Protein AF-A0A2N5LEY7-F1 (afdb_monomer)

Secondary structure (DSSP, 8-state):
--------SSS---TT-----B---TTS-PPPBTTTB-HHHHHHHHHHH-TT-B-HHHHIIIIIS------TTSSS---SS-HHHHHHHHHHHHHHHH-TTSPPGGGEEEEESSHHHHHHHHHHTTS-SPPEEEE-S--EEEEGGG-S--SSHHHHHHHHHHHHHT---TT--EEEEEESS-EEEEE-

Nearest PDB structures (foldseek):
  2aua-assembly1_B  TM=4.425E-01  e=3.206E-04  Bacillus cereus
  7tch-assembly1_A  TM=2.986E-01  e=7.228E+00  Bacillus subtilis subsp. subtilis str. 168

pLDDT: mean 88.1, std 13.17, range [36.22, 98.44]

Sequence (188 aa):
MSKFYTVDRSNNIDQNMVFSLQKNYSDHKIWTVQDIYDEEDAIARIEQLYPEGLSFHGIQYLIKECLVIFKNMTREPLPLAPTTPMIEAVFELVRRNEFPQLPSRLQSMFAWCNLDDAREFNSSLGDKHSIFEVEIKNAFIADQKLLYLGGSVIGTYEMARKYWSGDRSNNCKLE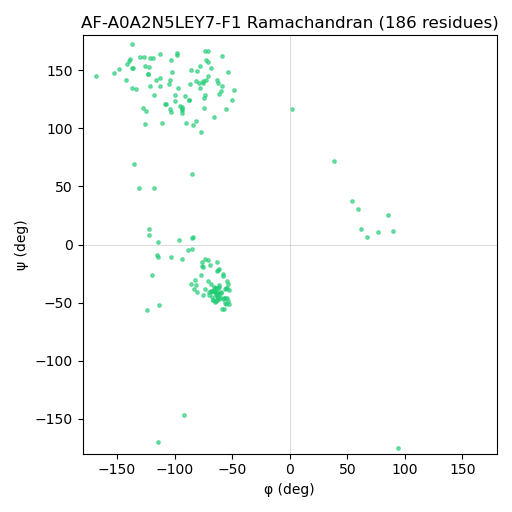AVIPLPAVIGNKV

Mean predicted aligned error: 7.02 Å

Radius of gyration: 21.33 Å; Cα contacts (8 Å, |Δi|>4): 257; chains: 1; bounding box: 44×38×71 Å

Foldseek 3Di:
DDDDDDDPPPPPDDPPDDFAFDLDCPVADAADDPQQDDPVLLSVLQCVVPVRHHTPVRCCAFGVDFDDDADDPDPGDHHDDPQQVVLLVLLVVLCVVPVVVADRLVQWDKDAPDDVLVVVVCVVVVVPDWDWDKDDDDWDKFFPVLSGAGRGNSSRSSSSVCRSVRHAGPPTGIMTGGHDDIDIHDTD

Structure (mmCIF, N/CA/C/O backbone):
data_AF-A0A2N5LEY7-F1
#
_entry.id   AF-A0A2N5LEY7-F1
#
loop_
_atom_site.group_PDB
_atom_site.id
_atom_site.type_symbol
_atom_site.label_atom_id
_atom_site.label_alt_id
_atom_site.label_comp_id
_atom_site.label_asym_id
_atom_site.label_entity_id
_atom_site.label_seq_id
_atom_site.pdbx_PDB_ins_code
_atom_site.Cartn_x
_atom_site.Cartn_y
_atom_site.Cartn_z
_atom_site.occupancy
_atom_site.B_iso_or_equiv
_atom_site.auth_seq_id
_atom_site.auth_comp_id
_atom_site.auth_asym_id
_atom_site.auth_atom_id
_atom_site.pdbx_PDB_model_num
ATOM 1 N N . MET A 1 1 ? 2.950 -4.456 -43.418 1.00 74.06 1 MET A N 1
ATOM 2 C CA . MET A 1 1 ? 3.374 -4.071 -42.055 1.00 74.06 1 MET A CA 1
ATOM 3 C C . MET A 1 1 ? 2.978 -2.631 -41.828 1.00 74.06 1 MET A C 1
ATOM 5 O O . MET A 1 1 ? 3.277 -1.801 -42.681 1.00 74.06 1 MET A O 1
ATOM 9 N N . SER A 1 2 ? 2.305 -2.345 -40.721 1.00 89.50 2 SER A N 1
ATOM 10 C CA . SER A 1 2 ? 2.044 -0.965 -40.311 1.00 89.50 2 SER A CA 1
ATOM 11 C C . SER A 1 2 ? 3.327 -0.360 -39.745 1.00 89.50 2 SER A C 1
ATOM 13 O O . SER A 1 2 ? 4.067 -1.043 -39.038 1.00 89.50 2 SER A O 1
ATOM 15 N N . LYS A 1 3 ? 3.607 0.898 -40.087 1.00 93.75 3 LYS A N 1
ATOM 16 C CA . LYS A 1 3 ? 4.720 1.665 -39.521 1.00 93.75 3 LYS A CA 1
ATOM 17 C C . LYS A 1 3 ? 4.161 2.671 -38.523 1.00 93.75 3 LYS A C 1
ATOM 19 O O . LYS A 1 3 ? 3.145 3.303 -38.799 1.00 93.75 3 LYS A O 1
ATOM 24 N N . PHE A 1 4 ? 4.845 2.814 -37.397 1.00 94.38 4 PHE A N 1
ATOM 25 C CA . PHE A 1 4 ? 4.550 3.795 -36.358 1.00 94.38 4 PHE A CA 1
ATOM 26 C C . PHE A 1 4 ? 5.821 4.591 -36.061 1.00 94.38 4 PHE A C 1
ATOM 28 O O . PHE A 1 4 ? 6.921 4.162 -36.411 1.00 94.38 4 PHE A O 1
ATOM 35 N N . TYR A 1 5 ? 5.663 5.754 -35.439 1.00 92.75 5 TYR A N 1
ATOM 36 C CA . TYR A 1 5 ? 6.748 6.697 -35.190 1.00 92.75 5 TYR A CA 1
ATOM 37 C C . TYR A 1 5 ? 6.858 6.938 -33.685 1.00 92.75 5 TYR A C 1
ATOM 39 O O . TYR A 1 5 ? 5.841 7.108 -33.015 1.00 92.75 5 TYR A O 1
ATOM 47 N N . THR A 1 6 ? 8.082 6.945 -33.162 1.00 90.06 6 THR A N 1
ATOM 48 C CA . THR A 1 6 ? 8.383 7.277 -31.765 1.00 90.06 6 THR A CA 1
ATOM 49 C C . THR A 1 6 ? 9.354 8.452 -31.721 1.00 90.06 6 THR A C 1
ATOM 51 O O . THR A 1 6 ? 10.120 8.658 -32.664 1.00 90.06 6 THR A O 1
ATOM 54 N N . VAL A 1 7 ? 9.308 9.229 -30.642 1.00 90.19 7 VAL A N 1
ATOM 55 C CA . VAL A 1 7 ? 10.245 10.325 -30.381 1.00 90.19 7 VAL A CA 1
ATOM 56 C C . VAL A 1 7 ? 11.156 9.893 -29.246 1.00 90.19 7 VAL A C 1
ATOM 58 O O . VAL A 1 7 ? 10.686 9.622 -28.140 1.00 90.19 7 VAL A O 1
ATOM 61 N N . ASP A 1 8 ? 12.459 9.859 -29.506 1.00 88.62 8 ASP A N 1
ATOM 62 C CA . ASP A 1 8 ? 13.442 9.592 -28.467 1.00 88.62 8 ASP A CA 1
ATOM 63 C C . ASP A 1 8 ? 13.650 10.835 -27.597 1.00 88.62 8 ASP A C 1
ATOM 65 O O . ASP A 1 8 ? 14.399 11.749 -27.924 1.00 88.62 8 ASP A O 1
ATOM 69 N N . ARG A 1 9 ? 12.951 10.872 -26.463 1.00 86.00 9 ARG A N 1
ATOM 70 C CA . ARG A 1 9 ? 13.081 11.949 -25.472 1.00 86.00 9 ARG A CA 1
ATOM 71 C C . ARG A 1 9 ? 14.350 11.842 -24.629 1.00 86.00 9 ARG A C 1
ATOM 73 O O . ARG A 1 9 ? 14.669 12.781 -23.906 1.00 86.00 9 ARG A O 1
ATOM 80 N N . SER A 1 10 ? 15.005 10.688 -24.661 1.00 82.56 10 SER A N 1
ATOM 81 C CA . SER A 1 10 ? 16.151 10.366 -23.815 1.00 82.56 10 SER A CA 1
ATOM 82 C C . SER A 1 10 ? 17.489 10.454 -24.543 1.00 82.56 10 SER A C 1
ATOM 84 O O . SER A 1 10 ? 18.517 10.431 -23.876 1.00 82.56 10 SER A O 1
ATOM 86 N N . ASN A 1 11 ? 17.468 10.593 -25.873 1.00 87.25 11 ASN A N 1
ATOM 87 C CA . ASN A 1 11 ? 18.636 10.520 -26.754 1.00 87.25 11 ASN A CA 1
ATOM 88 C C . ASN A 1 11 ? 19.442 9.216 -26.574 1.00 87.25 11 ASN A C 1
ATOM 90 O O . ASN A 1 11 ? 20.668 9.239 -26.610 1.00 87.25 11 ASN A O 1
ATOM 94 N N . ASN A 1 12 ? 18.746 8.097 -26.348 1.00 85.56 12 ASN A N 1
ATOM 95 C CA . ASN A 1 12 ? 19.320 6.773 -26.087 1.00 85.56 12 ASN A CA 1
ATOM 96 C C . ASN A 1 12 ? 18.867 5.699 -27.095 1.00 85.56 12 ASN A C 1
ATOM 98 O O . ASN A 1 12 ? 19.100 4.513 -26.862 1.00 85.56 12 ASN A O 1
ATOM 102 N N . ILE A 1 13 ? 18.163 6.071 -28.167 1.00 90.50 13 ILE A N 1
ATOM 103 C CA . ILE A 1 13 ? 17.672 5.142 -29.187 1.00 90.50 13 ILE A CA 1
ATOM 104 C C . ILE A 1 13 ? 18.488 5.311 -30.464 1.00 90.50 13 ILE A C 1
ATOM 106 O O . ILE A 1 13 ? 18.463 6.361 -31.103 1.00 90.50 13 ILE A O 1
ATOM 110 N N . ASP A 1 14 ? 19.123 4.221 -30.882 1.00 91.44 14 ASP A N 1
ATOM 111 C CA . ASP A 1 14 ? 19.888 4.154 -32.123 1.00 91.44 14 ASP A CA 1
ATOM 112 C C . ASP A 1 14 ? 19.139 3.411 -33.235 1.00 91.44 14 ASP A C 1
ATOM 114 O O . ASP A 1 14 ? 18.255 2.575 -33.008 1.00 91.44 14 ASP A O 1
ATOM 118 N N . GLN A 1 15 ? 19.532 3.677 -34.482 1.00 93.56 15 GLN A N 1
ATOM 119 C CA . GLN A 1 15 ? 19.050 2.910 -35.626 1.00 93.56 15 GLN A CA 1
ATOM 120 C C . GLN A 1 15 ? 19.396 1.421 -35.454 1.00 93.56 15 GLN A C 1
ATOM 122 O O . GLN A 1 15 ? 20.517 1.067 -35.102 1.00 93.56 15 GLN A O 1
ATOM 127 N N . ASN A 1 16 ? 18.437 0.544 -35.769 1.00 91.88 16 ASN A N 1
ATOM 128 C CA . ASN A 1 16 ? 18.531 -0.915 -35.609 1.00 91.88 16 ASN A CA 1
ATOM 129 C C . ASN A 1 16 ? 18.597 -1.405 -34.151 1.00 91.88 16 ASN A C 1
ATOM 131 O O . ASN A 1 16 ? 18.753 -2.607 -33.935 1.00 91.88 16 ASN A O 1
ATOM 135 N N . MET A 1 17 ? 18.431 -0.521 -33.160 1.00 92.25 17 MET A N 1
ATOM 136 C CA . MET A 1 17 ? 18.251 -0.941 -31.774 1.00 92.25 17 MET A CA 1
ATOM 137 C C . MET A 1 17 ? 16.999 -1.818 -31.651 1.00 92.25 17 MET A C 1
ATOM 139 O O . MET A 1 17 ? 15.917 -1.467 -32.130 1.00 92.25 17 MET A O 1
ATOM 143 N N . VAL A 1 18 ? 17.141 -2.957 -30.974 1.00 90.94 18 VAL A N 1
ATOM 144 C CA . VAL A 1 18 ? 16.013 -3.819 -30.613 1.00 90.94 18 VAL A CA 1
ATOM 145 C C . VAL A 1 18 ? 15.555 -3.446 -29.209 1.00 90.94 18 VAL A C 1
ATOM 147 O O . VAL A 1 18 ? 16.290 -3.610 -28.240 1.00 90.94 18 VAL A O 1
ATOM 150 N N . PHE A 1 19 ? 14.325 -2.952 -29.097 1.00 88.88 19 PHE A N 1
ATOM 151 C CA . PHE A 1 19 ? 13.688 -2.689 -27.810 1.00 88.88 19 PHE A CA 1
ATOM 152 C C . PHE A 1 19 ? 13.106 -3.999 -27.259 1.00 88.88 19 PHE A C 1
ATOM 154 O O . PHE A 1 19 ? 12.107 -4.498 -27.779 1.00 88.88 19 PHE A O 1
ATOM 161 N N . SER A 1 20 ? 13.739 -4.576 -26.236 1.00 92.81 20 SER A N 1
ATOM 162 C CA . SER A 1 20 ? 13.326 -5.843 -25.616 1.00 92.81 20 SER A CA 1
ATOM 163 C C . SER A 1 20 ? 12.816 -5.655 -24.185 1.00 92.81 20 SER A C 1
ATOM 165 O O . SER A 1 20 ? 13.043 -4.622 -23.552 1.00 92.81 20 SER A O 1
ATOM 167 N N . LEU A 1 21 ? 12.128 -6.674 -23.666 1.00 96.00 21 LEU A N 1
ATOM 168 C CA . LEU A 1 21 ? 11.809 -6.758 -22.242 1.00 96.00 21 LEU A CA 1
ATOM 169 C C . LEU A 1 21 ? 13.079 -7.060 -21.436 1.00 96.00 21 LEU A C 1
ATOM 171 O O . LEU A 1 21 ? 13.964 -7.783 -21.896 1.00 96.00 21 LEU A O 1
ATOM 175 N N . GLN A 1 22 ? 13.155 -6.496 -20.236 1.00 93.81 22 GLN A N 1
ATOM 176 C CA . GLN A 1 22 ? 14.243 -6.663 -19.282 1.00 93.81 22 GLN A CA 1
ATOM 177 C C . GLN A 1 22 ? 13.753 -7.428 -18.052 1.00 93.81 22 GLN A C 1
ATOM 179 O O . GLN A 1 22 ? 12.675 -7.143 -17.520 1.00 93.81 22 GLN A O 1
ATOM 184 N N . LYS A 1 23 ? 14.577 -8.378 -17.600 1.00 94.25 23 LYS A N 1
ATOM 185 C CA . LYS A 1 23 ? 14.358 -9.186 -16.389 1.00 94.25 23 LYS A CA 1
ATOM 186 C C . LYS A 1 23 ? 15.401 -8.935 -15.294 1.00 94.25 23 LYS A C 1
ATOM 188 O O . LYS A 1 23 ? 15.234 -9.424 -14.190 1.00 94.25 23 LYS A O 1
ATOM 193 N N . ASN A 1 24 ? 16.470 -8.191 -15.592 1.00 91.44 24 ASN A N 1
ATOM 194 C CA . ASN A 1 24 ? 17.436 -7.768 -14.583 1.00 91.44 24 ASN A CA 1
ATOM 195 C C . ASN A 1 24 ? 17.139 -6.324 -14.163 1.00 91.44 24 ASN A C 1
ATOM 197 O O . ASN A 1 24 ? 17.114 -5.436 -15.014 1.00 91.44 24 ASN A O 1
ATOM 201 N N . TYR A 1 25 ? 16.934 -6.109 -12.864 1.00 91.50 25 TYR A N 1
ATOM 202 C CA . TYR A 1 25 ? 16.621 -4.806 -12.278 1.00 91.50 25 TYR A CA 1
ATOM 203 C C . TYR A 1 25 ? 17.722 -4.281 -11.343 1.00 91.50 25 TYR A C 1
ATOM 205 O O . TYR A 1 25 ? 17.564 -3.188 -10.806 1.00 91.50 25 TYR A O 1
ATOM 213 N N . SER A 1 26 ? 18.842 -5.004 -11.187 1.00 83.50 26 SER A N 1
ATOM 214 C CA . SER A 1 26 ? 19.938 -4.657 -10.262 1.00 83.50 26 SER A CA 1
ATOM 215 C C . SER A 1 26 ? 20.556 -3.280 -10.516 1.00 83.50 26 SER A C 1
ATOM 217 O O . SER A 1 26 ? 21.086 -2.649 -9.608 1.00 83.50 26 SER A O 1
ATOM 219 N N . ASP A 1 27 ? 20.486 -2.799 -11.758 1.00 86.00 27 ASP A N 1
ATOM 220 C CA . ASP A 1 27 ? 21.077 -1.524 -12.177 1.00 86.00 27 ASP A CA 1
ATOM 221 C C . ASP A 1 27 ? 20.151 -0.326 -11.900 1.00 86.00 27 ASP A C 1
ATOM 223 O O . ASP A 1 27 ? 20.400 0.803 -12.343 1.00 86.00 27 ASP A O 1
ATOM 227 N N . HIS A 1 28 ? 19.019 -0.549 -11.234 1.00 86.44 28 HIS A N 1
ATOM 228 C CA . HIS A 1 28 ? 18.039 0.481 -10.924 1.00 86.44 28 HIS A CA 1
ATOM 229 C C . HIS A 1 28 ? 17.899 0.628 -9.421 1.00 86.44 28 HIS A C 1
ATOM 231 O O . HIS A 1 28 ? 17.638 -0.333 -8.713 1.00 86.44 28 HIS A O 1
ATOM 237 N N . LYS A 1 29 ? 18.016 1.867 -8.936 1.00 84.75 29 LYS A N 1
ATOM 238 C CA . LYS A 1 29 ? 17.730 2.170 -7.537 1.00 84.75 29 LYS A CA 1
ATOM 239 C C . LYS A 1 29 ? 16.243 1.936 -7.270 1.00 84.75 29 LYS A C 1
ATOM 241 O O . LYS A 1 29 ? 15.412 2.721 -7.733 1.00 84.75 29 LYS A O 1
ATOM 246 N N . ILE A 1 30 ? 15.931 0.890 -6.514 1.00 84.25 30 ILE A N 1
ATOM 247 C CA . ILE A 1 30 ? 14.583 0.613 -6.025 1.00 84.25 30 ILE A CA 1
ATOM 248 C C . ILE A 1 30 ? 14.433 1.290 -4.663 1.00 84.25 30 ILE A C 1
ATOM 250 O O . ILE A 1 30 ? 15.271 1.160 -3.775 1.00 84.25 30 ILE A O 1
ATOM 254 N N . TRP A 1 31 ? 13.374 2.079 -4.503 1.00 78.06 31 TRP A N 1
ATOM 255 C CA . TRP A 1 31 ? 13.090 2.734 -3.230 1.00 78.06 31 TRP A CA 1
ATOM 256 C C . TRP A 1 31 ? 12.540 1.716 -2.237 1.00 78.06 31 TRP A C 1
ATOM 258 O O . TRP A 1 31 ? 11.458 1.175 -2.464 1.00 78.06 31 TRP A O 1
ATOM 268 N N . THR A 1 32 ? 13.259 1.503 -1.141 1.00 80.31 32 THR A N 1
ATOM 269 C CA . THR A 1 32 ? 12.872 0.618 -0.038 1.00 80.31 32 THR A CA 1
ATOM 270 C C . THR A 1 32 ? 12.250 1.407 1.110 1.00 80.31 32 THR A C 1
ATOM 272 O O . THR A 1 32 ? 12.375 2.636 1.185 1.00 80.31 32 THR A O 1
ATOM 275 N N . VAL A 1 33 ? 11.583 0.704 2.022 1.00 71.06 33 VAL A N 1
ATOM 276 C CA . VAL A 1 33 ? 11.131 1.281 3.289 1.00 71.06 33 VAL A CA 1
ATOM 277 C C . VAL A 1 33 ? 11.690 0.427 4.411 1.00 71.06 33 VAL A C 1
ATOM 279 O O . VAL A 1 33 ? 11.344 -0.749 4.533 1.00 71.06 33 VAL A O 1
ATOM 282 N N . GLN A 1 34 ? 12.570 1.035 5.211 1.00 73.81 34 GLN A N 1
ATOM 283 C CA . GLN A 1 34 ? 13.231 0.373 6.331 1.00 73.81 34 GLN A CA 1
ATOM 284 C C . GLN A 1 34 ? 12.205 -0.372 7.193 1.00 73.81 34 GLN A C 1
ATOM 286 O O . GLN A 1 34 ? 11.167 0.189 7.545 1.00 73.81 34 GLN A O 1
ATOM 291 N N . ASP A 1 35 ? 12.522 -1.624 7.524 1.00 75.69 35 ASP A N 1
ATOM 292 C CA . ASP A 1 35 ? 11.702 -2.516 8.350 1.00 75.69 35 ASP A CA 1
ATOM 293 C C . ASP A 1 35 ? 10.310 -2.862 7.779 1.00 75.69 35 ASP A C 1
ATOM 295 O O . ASP A 1 35 ? 9.467 -3.384 8.513 1.00 75.69 35 ASP A O 1
ATOM 299 N N . ILE A 1 36 ? 10.042 -2.578 6.497 1.00 74.81 36 ILE A N 1
ATOM 300 C CA . ILE A 1 36 ? 8.777 -2.940 5.837 1.00 74.81 36 ILE A CA 1
ATOM 301 C C . ILE A 1 36 ? 9.010 -3.779 4.583 1.00 74.81 36 ILE A C 1
ATOM 303 O O . ILE A 1 36 ? 8.449 -4.871 4.478 1.00 74.81 36 ILE A O 1
ATOM 307 N N . TYR A 1 37 ? 9.801 -3.275 3.634 1.00 83.38 37 TYR A N 1
ATOM 308 C CA . TYR A 1 37 ? 10.137 -4.004 2.413 1.00 83.38 37 TYR A CA 1
ATOM 309 C C . TYR A 1 37 ? 11.492 -3.567 1.856 1.00 83.38 37 TYR A C 1
ATOM 311 O O . TYR A 1 37 ? 11.876 -2.394 1.963 1.00 83.38 37 TYR A O 1
ATOM 319 N N . ASP A 1 38 ? 12.190 -4.508 1.231 1.00 90.06 38 ASP A N 1
ATOM 320 C CA . ASP A 1 38 ? 13.494 -4.299 0.608 1.00 90.06 38 ASP A CA 1
ATOM 321 C C . ASP A 1 38 ? 13.457 -4.466 -0.926 1.00 90.06 38 ASP A C 1
ATOM 323 O O . ASP A 1 38 ? 12.395 -4.465 -1.556 1.00 90.06 38 ASP A O 1
ATOM 327 N N . GLU A 1 39 ? 14.634 -4.492 -1.556 1.00 90.00 39 GLU A N 1
ATOM 328 C CA . GLU A 1 39 ? 14.742 -4.637 -3.010 1.00 90.00 39 GLU A CA 1
ATOM 329 C C . GLU A 1 39 ? 14.314 -6.032 -3.485 1.00 90.00 39 GLU A C 1
ATOM 331 O O . GLU A 1 39 ? 13.725 -6.142 -4.561 1.00 90.00 39 GLU A O 1
ATOM 336 N N . GLU A 1 40 ? 14.558 -7.079 -2.690 1.00 92.56 40 GLU A N 1
ATOM 337 C CA . GLU A 1 40 ? 14.194 -8.456 -3.036 1.00 92.56 40 GLU A CA 1
ATOM 338 C C . GLU A 1 40 ? 12.674 -8.619 -3.052 1.00 92.56 40 GLU A C 1
ATOM 340 O O . GLU A 1 40 ? 12.129 -9.140 -4.029 1.00 92.56 40 GLU A O 1
ATOM 345 N N . ASP A 1 41 ? 11.984 -8.082 -2.039 1.00 91.50 41 ASP A N 1
ATOM 346 C CA . ASP A 1 41 ? 10.518 -8.026 -1.987 1.00 91.50 41 ASP A CA 1
ATOM 347 C C . ASP A 1 41 ? 9.942 -7.364 -3.255 1.00 91.50 41 ASP A C 1
ATOM 349 O O . ASP A 1 41 ? 9.044 -7.895 -3.918 1.00 91.50 41 ASP A O 1
ATOM 353 N N . ALA A 1 42 ? 10.488 -6.204 -3.639 1.00 89.00 42 ALA A N 1
ATOM 354 C CA . ALA A 1 42 ? 10.022 -5.458 -4.804 1.00 89.00 42 ALA A CA 1
ATOM 355 C C . ALA A 1 42 ? 10.303 -6.187 -6.131 1.00 89.00 42 ALA A C 1
ATOM 357 O O . ALA A 1 42 ? 9.454 -6.173 -7.027 1.00 89.00 42 ALA A O 1
ATOM 358 N N . ILE A 1 43 ? 11.468 -6.827 -6.274 1.00 93.75 43 ILE A N 1
ATOM 359 C CA . ILE A 1 43 ? 11.827 -7.605 -7.470 1.00 93.75 43 ILE A CA 1
ATOM 360 C C . ILE A 1 43 ? 10.931 -8.835 -7.597 1.00 93.75 43 ILE A C 1
ATOM 362 O O . ILE A 1 43 ? 10.336 -9.035 -8.658 1.00 93.75 43 ILE A O 1
ATOM 366 N N . ALA A 1 44 ? 10.754 -9.599 -6.517 1.00 93.94 44 ALA A N 1
ATOM 367 C CA . ALA A 1 44 ? 9.859 -10.752 -6.500 1.00 93.94 44 ALA A CA 1
ATOM 368 C C . ALA A 1 44 ? 8.436 -10.350 -6.916 1.00 93.94 44 ALA A C 1
ATOM 370 O O . ALA A 1 44 ? 7.769 -11.048 -7.687 1.00 93.94 44 ALA A O 1
ATOM 371 N N . ARG A 1 45 ? 7.984 -9.167 -6.480 1.00 92.81 45 ARG A N 1
ATOM 372 C CA . ARG A 1 45 ? 6.686 -8.620 -6.875 1.00 92.81 45 ARG A CA 1
ATOM 373 C C . ARG A 1 45 ? 6.605 -8.271 -8.365 1.00 92.81 45 ARG A C 1
ATOM 375 O O . ARG A 1 45 ? 5.564 -8.505 -8.984 1.00 92.81 45 ARG A O 1
ATOM 382 N N . ILE A 1 46 ? 7.671 -7.728 -8.958 1.00 94.56 46 ILE A N 1
ATOM 383 C CA . ILE A 1 46 ? 7.731 -7.456 -10.404 1.00 94.56 46 ILE A CA 1
ATOM 384 C C . ILE A 1 46 ? 7.637 -8.761 -11.188 1.00 94.56 46 ILE A C 1
ATOM 386 O O . ILE A 1 46 ? 6.832 -8.845 -12.113 1.00 94.56 46 ILE A O 1
ATOM 390 N N . GLU A 1 47 ? 8.410 -9.775 -10.809 1.00 94.94 47 GLU A N 1
ATOM 391 C CA . GLU A 1 47 ? 8.434 -11.074 -11.489 1.00 94.94 47 GLU A CA 1
ATOM 392 C C . GLU A 1 47 ? 7.079 -11.785 -11.418 1.00 94.94 47 GLU A C 1
ATOM 394 O O . GLU A 1 47 ? 6.635 -12.377 -12.403 1.00 94.94 47 GLU A O 1
ATOM 399 N N . GLN A 1 48 ? 6.382 -11.664 -10.284 1.00 93.19 48 GLN A N 1
ATOM 400 C CA . GLN A 1 48 ? 5.029 -12.188 -10.121 1.00 93.19 48 GLN A CA 1
ATOM 401 C C . GLN A 1 48 ? 4.027 -11.516 -11.078 1.00 93.19 48 GLN A C 1
ATOM 403 O O . GLN A 1 48 ? 3.186 -12.195 -11.667 1.00 93.19 48 GLN A O 1
ATOM 408 N N . LEU A 1 49 ? 4.078 -10.185 -11.209 1.00 93.19 49 LEU A N 1
ATOM 409 C CA . LEU A 1 49 ? 3.112 -9.414 -12.006 1.00 93.19 49 LEU A CA 1
ATOM 410 C C . LEU A 1 49 ? 3.446 -9.390 -13.505 1.00 93.19 49 LEU A C 1
ATOM 412 O O . LEU A 1 49 ? 2.542 -9.311 -14.339 1.00 93.19 49 LEU A O 1
ATOM 416 N N . TYR A 1 50 ? 4.732 -9.450 -13.850 1.00 95.94 50 TYR A N 1
ATOM 417 C CA . TYR A 1 50 ? 5.257 -9.289 -15.205 1.00 95.94 50 TYR A CA 1
ATOM 418 C C . TYR A 1 50 ? 6.317 -10.365 -15.502 1.00 95.94 50 TYR A C 1
ATOM 420 O O . TYR A 1 50 ? 7.496 -10.045 -15.657 1.00 95.94 50 TYR A O 1
ATOM 428 N N . PRO A 1 51 ? 5.926 -11.647 -15.635 1.00 95.69 51 PRO A N 1
ATOM 429 C CA . PRO A 1 51 ? 6.868 -12.770 -15.751 1.00 95.69 51 PRO A CA 1
ATOM 430 C C . PRO A 1 51 ? 7.765 -12.718 -17.003 1.00 95.69 51 PRO A C 1
ATOM 432 O O . PRO A 1 51 ? 8.865 -13.279 -17.028 1.00 95.69 51 PRO A O 1
ATOM 435 N N . GLU A 1 52 ? 7.333 -12.008 -18.049 1.00 96.69 52 GLU A N 1
ATOM 436 C CA . GLU A 1 52 ? 8.133 -11.773 -19.260 1.00 96.69 52 GLU A CA 1
ATOM 437 C C . GLU A 1 52 ? 9.088 -10.577 -19.150 1.00 96.69 52 GLU A C 1
ATOM 439 O O . GLU A 1 52 ? 9.933 -10.373 -20.023 1.00 96.69 52 GLU A O 1
ATOM 444 N N . GLY A 1 53 ? 9.034 -9.843 -18.041 1.00 96.12 53 GLY A N 1
ATOM 445 C CA . GLY A 1 53 ? 9.853 -8.675 -17.763 1.00 96.12 53 GLY A CA 1
ATOM 446 C C . GLY A 1 53 ? 9.183 -7.357 -18.149 1.00 96.12 53 GLY A C 1
ATOM 447 O O . GLY A 1 53 ? 8.028 -7.299 -18.574 1.00 96.12 53 GLY A O 1
ATOM 448 N N . LEU A 1 54 ? 9.938 -6.269 -18.007 1.00 96.44 54 LEU A N 1
ATOM 449 C CA . LEU A 1 54 ? 9.475 -4.900 -18.228 1.00 96.44 54 LEU A CA 1
ATOM 450 C C . LEU A 1 54 ? 10.154 -4.289 -19.449 1.00 96.44 54 LEU A C 1
ATOM 452 O O . LEU A 1 54 ? 11.341 -4.492 -19.682 1.00 96.44 54 LEU A O 1
ATOM 456 N N . SER A 1 55 ? 9.430 -3.478 -20.213 1.00 94.25 55 SER A N 1
ATOM 457 C CA . SER A 1 55 ? 10.068 -2.606 -21.204 1.00 94.25 55 SER A CA 1
ATOM 458 C C . SER A 1 55 ? 10.836 -1.472 -20.511 1.00 94.25 55 SER A C 1
ATOM 460 O O . SER A 1 55 ? 10.592 -1.175 -19.340 1.00 94.25 55 SER A O 1
ATOM 462 N N . PHE A 1 56 ? 11.695 -0.756 -21.244 1.00 88.81 56 PHE A N 1
ATOM 463 C CA . PHE A 1 56 ? 12.336 0.465 -20.730 1.00 88.81 56 PHE A CA 1
ATOM 464 C C . PHE A 1 56 ? 11.324 1.487 -20.184 1.00 88.81 56 PHE A C 1
ATOM 466 O O . PHE A 1 56 ? 11.564 2.106 -19.149 1.00 88.81 56 PHE A O 1
ATOM 473 N N . HIS A 1 57 ? 10.172 1.638 -20.846 1.00 89.81 57 HIS A N 1
ATOM 474 C CA . HIS A 1 57 ? 9.087 2.489 -20.353 1.00 89.81 57 HIS A CA 1
ATOM 475 C C . HIS A 1 57 ? 8.443 1.917 -19.087 1.00 89.81 57 HIS A C 1
ATOM 477 O O . HIS A 1 57 ? 8.172 2.663 -18.153 1.00 89.81 57 HIS A O 1
ATOM 483 N N . GLY A 1 58 ? 8.247 0.598 -19.023 1.00 91.50 58 GLY A N 1
ATOM 484 C CA . GLY A 1 58 ? 7.749 -0.071 -17.822 1.00 91.50 58 GLY A CA 1
ATOM 485 C C . GLY A 1 58 ? 8.643 0.191 -16.611 1.00 91.50 58 GLY A C 1
ATOM 486 O O . GLY A 1 58 ? 8.146 0.588 -15.567 1.00 91.50 58 GLY A O 1
ATOM 487 N N . ILE A 1 59 ? 9.962 0.074 -16.771 1.00 91.00 59 ILE A N 1
ATOM 488 C CA . ILE A 1 59 ? 10.940 0.391 -15.720 1.00 91.00 59 ILE A CA 1
ATOM 489 C C . ILE A 1 59 ? 10.845 1.858 -15.296 1.00 91.00 59 ILE A C 1
ATOM 491 O O . ILE A 1 59 ? 10.847 2.157 -14.101 1.00 91.00 59 ILE A O 1
ATOM 495 N N . GLN A 1 60 ? 10.758 2.775 -16.265 1.00 88.25 60 GLN A N 1
ATOM 496 C CA . GLN A 1 60 ? 10.631 4.203 -15.988 1.00 88.25 60 GLN A CA 1
ATOM 497 C C . GLN A 1 60 ? 9.427 4.482 -15.078 1.00 88.25 60 GLN A C 1
ATOM 499 O O . GLN A 1 60 ? 9.587 5.115 -14.040 1.00 88.25 60 GLN A O 1
ATOM 504 N N . TYR A 1 61 ? 8.252 3.965 -15.43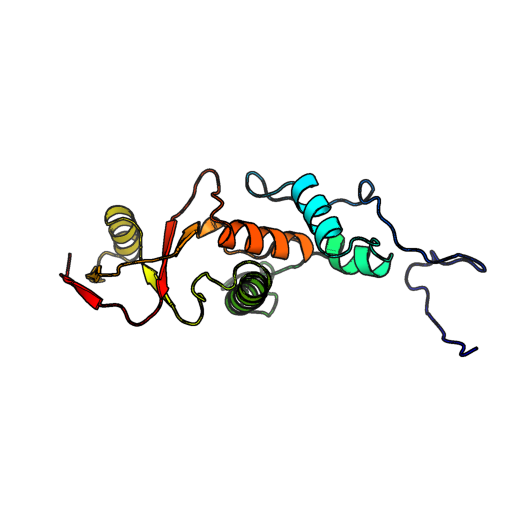1 1.00 89.50 61 TYR A N 1
ATOM 505 C CA . TYR A 1 61 ? 7.009 4.277 -14.724 1.00 89.50 61 TYR A CA 1
ATOM 506 C C . TYR A 1 61 ? 6.802 3.467 -13.443 1.00 89.50 61 TYR A C 1
ATOM 508 O O . TYR A 1 61 ? 6.232 3.970 -12.480 1.00 89.50 61 TYR A O 1
ATOM 516 N N . LEU A 1 62 ? 7.237 2.207 -13.423 1.00 90.50 62 LEU A N 1
ATOM 517 C CA . LEU A 1 62 ? 6.976 1.300 -12.306 1.00 90.50 62 LEU A CA 1
ATOM 518 C C . LEU A 1 62 ? 8.022 1.429 -11.191 1.00 90.50 62 LEU A C 1
ATOM 520 O O . LEU A 1 62 ? 7.680 1.268 -10.018 1.00 90.50 62 LEU A O 1
ATOM 524 N N . ILE A 1 63 ? 9.280 1.707 -11.560 1.00 87.81 63 ILE A N 1
ATOM 525 C CA . ILE A 1 63 ? 10.436 1.661 -10.654 1.00 87.81 63 ILE A CA 1
ATOM 526 C C . ILE A 1 63 ? 11.041 3.051 -10.431 1.00 87.81 63 ILE A C 1
ATOM 528 O O . ILE A 1 63 ? 11.254 3.442 -9.285 1.00 87.81 63 ILE A O 1
ATOM 532 N N . LYS A 1 64 ? 11.355 3.782 -11.512 1.00 83.12 64 LYS A N 1
ATOM 533 C CA . LYS A 1 64 ? 12.193 4.995 -11.435 1.00 83.12 64 LYS A CA 1
ATOM 534 C C . LYS A 1 64 ? 11.426 6.253 -11.040 1.00 83.12 64 LYS A C 1
ATOM 536 O O . LYS A 1 64 ? 11.977 7.094 -10.333 1.00 83.12 64 LYS A O 1
ATOM 541 N N . GLU A 1 65 ? 10.201 6.419 -11.524 1.00 80.69 65 GLU A N 1
ATOM 542 C CA . GLU A 1 65 ? 9.383 7.584 -11.192 1.00 80.69 65 GLU A CA 1
ATOM 543 C C . GLU A 1 65 ? 8.832 7.480 -9.767 1.00 80.69 65 GLU A C 1
ATOM 545 O O . GLU A 1 65 ? 8.202 6.492 -9.385 1.00 80.69 65 GLU A O 1
ATOM 550 N N . CYS A 1 66 ? 9.086 8.520 -8.971 1.00 68.44 66 CYS A N 1
ATOM 551 C CA . CYS A 1 66 ? 8.617 8.588 -7.594 1.00 68.44 66 CYS A CA 1
ATOM 552 C C . CYS A 1 66 ? 7.162 9.056 -7.526 1.00 68.44 66 CYS A C 1
ATOM 554 O O . CYS A 1 66 ? 6.769 10.014 -8.196 1.00 68.44 66 CYS A O 1
ATOM 556 N N . LEU A 1 67 ? 6.390 8.455 -6.624 1.00 69.00 67 LEU A N 1
ATOM 557 C CA . LEU A 1 67 ? 5.076 8.959 -6.236 1.00 69.00 67 LEU A CA 1
ATOM 558 C C . LEU A 1 67 ? 5.268 10.029 -5.159 1.00 69.00 67 LEU A C 1
ATOM 560 O O . LEU A 1 67 ? 5.541 9.703 -4.007 1.00 69.00 67 LEU A O 1
ATOM 564 N N . VAL A 1 68 ? 5.158 11.313 -5.516 1.00 63.38 68 VAL A N 1
ATOM 565 C CA . VAL A 1 68 ? 5.364 12.397 -4.544 1.00 63.38 68 VAL A CA 1
ATOM 566 C C . VAL A 1 68 ? 4.035 13.008 -4.090 1.00 63.38 68 VAL A C 1
ATOM 568 O O . VAL A 1 68 ? 3.318 13.614 -4.883 1.00 63.38 68 VAL A O 1
ATOM 571 N N . ILE A 1 69 ? 3.717 12.828 -2.798 1.00 57.16 69 ILE A N 1
ATOM 572 C CA . ILE A 1 69 ? 2.558 13.375 -2.070 1.00 57.16 69 ILE A CA 1
ATOM 573 C C . ILE A 1 69 ? 3.040 14.030 -0.760 1.00 57.16 69 ILE A C 1
ATOM 575 O O . ILE A 1 69 ? 4.176 13.868 -0.339 1.00 57.16 69 ILE A O 1
ATOM 579 N N . PHE A 1 70 ? 2.232 14.890 -0.169 1.00 53.16 70 PHE A N 1
ATOM 580 C CA . PHE A 1 70 ? 2.632 16.252 0.146 1.00 53.16 70 PHE A CA 1
ATOM 581 C C . PHE A 1 70 ? 1.499 16.803 1.101 1.00 53.16 70 PHE A C 1
ATOM 583 O O . PHE A 1 70 ? 0.354 16.358 0.989 1.00 53.16 70 PHE A O 1
ATOM 590 N N . LYS A 1 71 ? 1.780 17.658 2.105 1.00 48.84 71 LYS A N 1
ATOM 591 C CA . LYS A 1 71 ? 1.108 17.715 3.442 1.00 48.84 71 LYS A CA 1
ATOM 592 C C . LYS A 1 71 ? 0.081 18.839 3.745 1.00 48.84 71 LYS A C 1
ATOM 594 O O . LYS A 1 71 ? 0.337 20.006 3.490 1.00 48.84 71 LYS A O 1
ATOM 599 N N . ASN A 1 72 ? -1.013 18.536 4.466 1.00 43.97 72 ASN A N 1
ATOM 600 C CA . ASN A 1 72 ? -1.981 19.543 4.957 1.00 43.97 72 ASN A CA 1
ATOM 601 C C . ASN A 1 72 ? -1.345 20.570 5.933 1.00 43.97 72 ASN A C 1
ATOM 603 O O . ASN A 1 72 ? -0.733 20.191 6.929 1.00 43.97 72 ASN A O 1
ATOM 607 N N . MET A 1 73 ? -1.575 21.863 5.662 1.00 45.34 73 MET A N 1
ATOM 608 C CA . MET A 1 73 ? -1.083 23.075 6.357 1.00 45.34 73 MET A CA 1
ATOM 609 C C . MET A 1 73 ? 0.380 23.528 6.132 1.00 45.34 73 MET A C 1
ATOM 611 O O . MET A 1 73 ? 0.802 24.473 6.800 1.00 45.34 73 MET A O 1
ATOM 615 N N . THR A 1 74 ? 1.143 22.981 5.174 1.00 50.53 74 THR A N 1
ATOM 616 C CA . THR A 1 74 ? 2.494 23.498 4.835 1.00 50.53 74 THR A CA 1
ATOM 617 C C . THR A 1 74 ? 2.761 23.597 3.316 1.00 50.53 74 THR A C 1
ATOM 619 O O . THR A 1 74 ? 2.157 22.881 2.527 1.00 50.53 74 THR A O 1
ATOM 622 N N . ARG A 1 75 ? 3.639 24.547 2.903 1.00 43.78 75 ARG A N 1
ATOM 623 C CA . ARG A 1 75 ? 4.278 24.655 1.556 1.00 43.78 75 ARG A CA 1
ATOM 624 C C . ARG A 1 75 ? 5.527 23.771 1.432 1.00 43.78 75 ARG A C 1
ATOM 626 O O . ARG A 1 75 ? 6.216 23.816 0.413 1.00 43.78 75 ARG A O 1
ATOM 633 N N . GLU A 1 76 ? 5.789 22.947 2.452 1.00 52.56 76 GLU A N 1
ATOM 634 C CA . GLU A 1 76 ? 6.361 21.635 2.184 1.00 52.56 76 GLU A CA 1
ATOM 635 C C . GLU A 1 76 ? 5.470 21.057 1.100 1.00 52.56 76 GLU A C 1
ATOM 637 O O . GLU A 1 76 ? 4.260 21.139 1.293 1.00 52.56 76 GLU A O 1
ATOM 642 N N . PRO A 1 77 ? 6.006 20.649 -0.052 1.00 46.91 77 PRO A N 1
ATOM 643 C CA . PRO A 1 77 ? 5.282 19.863 -1.014 1.00 46.91 77 PRO A CA 1
ATOM 644 C C . PRO A 1 77 ? 3.786 19.520 -0.703 1.00 46.91 77 PRO A C 1
ATOM 646 O O . PRO A 1 77 ? 3.561 18.844 0.303 1.00 46.91 77 PRO A O 1
ATOM 649 N N . LEU A 1 78 ? 2.841 20.025 -1.567 1.00 50.44 78 LEU A N 1
ATOM 650 C CA . LEU A 1 78 ? 1.346 19.893 -1.877 1.00 50.44 78 LEU A CA 1
ATOM 651 C C . LEU A 1 78 ? 0.835 19.227 -3.214 1.00 50.44 78 LEU A C 1
ATOM 653 O O . LEU A 1 78 ? 0.978 19.878 -4.243 1.00 50.44 78 LEU A O 1
ATOM 657 N N . PRO A 1 79 ? 0.312 17.991 -3.326 1.00 43.00 79 PRO A N 1
ATOM 658 C CA . PRO A 1 79 ? 0.509 17.061 -4.482 1.00 43.00 79 PRO A CA 1
ATOM 659 C C . PRO A 1 79 ? -0.695 16.697 -5.337 1.00 43.00 79 PRO A C 1
ATOM 661 O O . PRO A 1 79 ? -0.561 15.976 -6.318 1.00 43.00 79 PRO A O 1
ATOM 664 N N . LEU A 1 80 ? -1.874 17.072 -4.847 1.00 36.22 80 LEU A N 1
ATOM 665 C CA . LEU A 1 80 ? -3.214 16.733 -5.313 1.00 36.22 80 LEU A CA 1
ATOM 666 C C . LEU A 1 80 ? -3.420 15.293 -5.816 1.00 36.22 80 LEU A C 1
ATOM 668 O O . LEU A 1 80 ? -3.746 15.040 -6.968 1.00 36.22 80 LEU A O 1
ATOM 672 N N . ALA A 1 81 ? -3.421 14.373 -4.860 1.00 45.97 81 ALA A N 1
ATOM 673 C CA . ALA A 1 81 ? -4.587 13.538 -4.591 1.00 45.97 81 ALA A CA 1
ATOM 674 C C . ALA A 1 81 ? -4.657 13.359 -3.067 1.00 45.97 81 ALA A C 1
ATOM 676 O O . ALA A 1 81 ? -3.597 13.248 -2.442 1.00 45.97 81 ALA A O 1
ATOM 677 N N . PRO A 1 82 ? -5.842 13.356 -2.425 1.00 54.00 82 PRO A N 1
ATOM 678 C CA . PRO A 1 82 ? -5.921 12.827 -1.074 1.00 54.00 82 PRO A CA 1
ATOM 679 C C . PRO A 1 82 ? -5.364 11.398 -1.147 1.00 54.00 82 PRO A C 1
ATOM 681 O O . PRO A 1 82 ? -5.871 10.556 -1.892 1.00 54.00 82 PRO A O 1
ATOM 684 N N . THR A 1 83 ? -4.252 11.154 -0.448 1.00 70.69 83 THR A N 1
ATOM 685 C CA . THR A 1 83 ? -3.612 9.834 -0.429 1.00 70.69 83 THR A CA 1
ATOM 686 C C . THR A 1 83 ? -4.608 8.796 0.013 1.00 70.69 83 THR A C 1
ATOM 688 O O . THR A 1 83 ? -4.606 7.722 -0.554 1.00 70.69 83 THR A O 1
ATOM 691 N N . THR A 1 84 ? -5.489 9.117 0.963 1.00 79.06 84 THR A N 1
ATOM 692 C CA . THR A 1 84 ? -6.444 8.156 1.512 1.00 79.06 84 THR A CA 1
ATOM 693 C C . THR A 1 84 ? -7.342 7.535 0.432 1.00 79.06 84 THR A C 1
ATOM 695 O O . THR A 1 84 ? -7.258 6.326 0.285 1.00 79.06 84 THR A O 1
ATOM 698 N N . PRO A 1 85 ? -8.100 8.265 -0.415 1.00 83.81 85 PRO A N 1
ATOM 699 C CA . PRO A 1 85 ? -8.810 7.653 -1.542 1.00 83.81 85 PRO A CA 1
ATOM 700 C C . PRO A 1 85 ? -7.942 6.822 -2.490 1.00 83.81 85 PRO A C 1
ATOM 702 O O . PRO A 1 85 ? -8.406 5.789 -2.957 1.00 83.81 85 PRO A O 1
ATOM 705 N N . MET A 1 86 ? -6.698 7.231 -2.768 1.00 86.19 86 MET A N 1
ATOM 706 C CA . MET A 1 86 ? -5.800 6.446 -3.628 1.00 86.19 86 MET A CA 1
ATOM 707 C C . MET A 1 86 ? -5.259 5.193 -2.937 1.00 86.19 86 MET A C 1
ATOM 709 O O . MET A 1 86 ? -5.172 4.149 -3.574 1.00 86.19 86 MET A O 1
ATOM 713 N N . ILE A 1 87 ? -4.941 5.277 -1.646 1.00 89.56 87 ILE A N 1
ATOM 714 C CA . ILE A 1 87 ? -4.586 4.144 -0.794 1.00 89.56 87 ILE A CA 1
ATOM 715 C C . ILE A 1 87 ? -5.758 3.175 -0.797 1.00 89.56 87 ILE A C 1
ATOM 717 O O . ILE A 1 87 ? -5.584 2.039 -1.209 1.00 89.56 87 ILE A O 1
ATOM 721 N N . GLU A 1 88 ? -6.963 3.630 -0.450 1.00 93.81 88 GLU A N 1
ATOM 722 C CA . GLU A 1 88 ? -8.151 2.778 -0.423 1.00 93.81 88 GLU A CA 1
ATOM 723 C C . GLU A 1 88 ? -8.443 2.163 -1.802 1.00 93.81 88 GLU A C 1
ATOM 725 O O . GLU A 1 88 ? -8.739 0.975 -1.889 1.00 93.81 88 GLU A O 1
ATOM 730 N N . ALA A 1 89 ? -8.303 2.923 -2.895 1.00 93.38 89 ALA A N 1
ATOM 731 C CA . ALA A 1 89 ? -8.516 2.411 -4.248 1.00 93.38 89 ALA A CA 1
ATOM 732 C C . ALA A 1 89 ? -7.491 1.333 -4.633 1.00 93.38 89 ALA A C 1
ATOM 734 O O . ALA A 1 89 ? -7.876 0.263 -5.102 1.00 93.38 89 ALA A O 1
ATOM 735 N N . VAL A 1 90 ? -6.194 1.589 -4.435 1.00 93.94 90 VAL A N 1
ATOM 736 C CA . VAL A 1 90 ? -5.136 0.626 -4.779 1.00 93.94 90 VAL A CA 1
ATOM 737 C C . VAL A 1 90 ? -5.189 -0.592 -3.860 1.00 93.94 90 VAL A C 1
ATOM 739 O O . VAL A 1 90 ? -5.082 -1.721 -4.336 1.00 93.94 90 VAL A O 1
ATOM 742 N N . PHE A 1 91 ? -5.423 -0.394 -2.564 1.00 96.69 91 PHE A N 1
ATOM 743 C CA . PHE A 1 91 ? -5.547 -1.485 -1.603 1.00 96.69 91 PHE A CA 1
ATOM 744 C C . PHE A 1 91 ? -6.777 -2.335 -1.911 1.00 96.69 91 PHE A C 1
ATOM 746 O O . PHE A 1 91 ? -6.667 -3.555 -1.876 1.00 96.69 91 PHE A O 1
ATOM 753 N N . GLU A 1 92 ? -7.919 -1.744 -2.272 1.00 98.19 92 GLU A N 1
ATOM 754 C CA . GLU A 1 92 ? -9.094 -2.514 -2.691 1.00 98.19 92 GLU A CA 1
ATOM 755 C C . GLU A 1 92 ? -8.839 -3.272 -4.001 1.00 98.19 92 GLU A C 1
ATOM 757 O O . GLU A 1 92 ? -9.283 -4.411 -4.137 1.00 98.19 92 GLU A O 1
ATOM 762 N N . LEU A 1 93 ? -8.095 -2.700 -4.956 1.00 97.44 93 LEU A N 1
ATOM 763 C CA . LEU A 1 93 ? -7.700 -3.416 -6.175 1.00 97.44 93 LEU A CA 1
ATOM 764 C C . LEU A 1 93 ? -6.836 -4.644 -5.854 1.00 97.44 93 LEU A C 1
ATOM 766 O O . LEU A 1 93 ? -7.133 -5.734 -6.345 1.00 97.44 93 LEU A O 1
ATOM 770 N N . VAL A 1 94 ? -5.822 -4.496 -4.995 1.00 98.06 94 VAL A N 1
ATOM 771 C CA . VAL A 1 94 ? -4.973 -5.615 -4.553 1.00 98.06 94 VAL A CA 1
ATOM 772 C C . VAL A 1 94 ? -5.788 -6.645 -3.769 1.00 98.06 94 VAL A C 1
ATOM 774 O O . VAL A 1 94 ? -5.695 -7.837 -4.056 1.00 98.06 94 VAL A O 1
ATOM 777 N N . ARG A 1 95 ? -6.667 -6.212 -2.855 1.00 98.44 95 ARG A N 1
ATOM 778 C CA . ARG A 1 95 ? -7.571 -7.105 -2.115 1.00 98.44 95 ARG A CA 1
ATOM 779 C C . ARG A 1 95 ? -8.433 -7.930 -3.062 1.00 98.44 95 ARG A C 1
ATOM 781 O O . ARG A 1 95 ? -8.489 -9.145 -2.933 1.00 98.44 95 ARG A O 1
ATOM 788 N N . ARG A 1 96 ? -9.090 -7.293 -4.035 1.00 98.06 96 ARG A N 1
ATOM 789 C CA . ARG A 1 96 ? -9.951 -7.982 -5.011 1.00 98.06 96 ARG A CA 1
ATOM 790 C C . ARG A 1 96 ? -9.185 -8.994 -5.853 1.00 98.06 96 ARG A C 1
ATOM 792 O O . ARG A 1 96 ? -9.767 -10.007 -6.226 1.00 98.06 96 ARG A O 1
ATOM 799 N N . ASN A 1 97 ? -7.927 -8.700 -6.169 1.00 97.44 97 ASN A N 1
ATOM 800 C CA . ASN A 1 97 ? -7.095 -9.538 -7.020 1.00 97.44 97 ASN A CA 1
ATOM 801 C C . ASN A 1 97 ? -6.479 -10.730 -6.267 1.00 97.44 97 ASN A C 1
ATOM 803 O O . ASN A 1 97 ? -6.429 -11.827 -6.811 1.00 97.44 97 ASN A O 1
ATOM 807 N N . GLU A 1 98 ? -6.021 -10.530 -5.028 1.00 97.56 98 GLU A N 1
ATOM 808 C CA . GLU A 1 98 ? -5.188 -11.510 -4.306 1.00 97.56 98 GLU A CA 1
ATOM 809 C C . GLU A 1 98 ? -5.797 -12.024 -3.001 1.00 97.56 98 GLU A C 1
ATOM 811 O O . GLU A 1 98 ? -5.508 -13.146 -2.591 1.00 97.56 98 GLU A O 1
ATOM 816 N N . PHE A 1 99 ? -6.665 -11.240 -2.362 1.00 98.12 99 PHE A N 1
ATOM 817 C CA . PHE A 1 99 ? -7.284 -11.574 -1.078 1.00 98.12 99 PHE A CA 1
ATOM 818 C C . PHE A 1 99 ? -8.814 -11.381 -1.101 1.00 98.12 99 PHE A C 1
ATOM 820 O O . PHE A 1 99 ? -9.371 -10.742 -0.198 1.00 98.12 99 PHE A O 1
ATOM 827 N N . PRO A 1 100 ? -9.537 -11.897 -2.122 1.00 97.81 100 PRO A N 1
ATOM 828 C CA . PRO A 1 100 ? -10.952 -11.587 -2.331 1.00 97.81 100 PRO A CA 1
ATOM 829 C C . PRO A 1 100 ? -11.860 -12.023 -1.171 1.00 97.81 100 PRO A C 1
ATOM 831 O O . PRO A 1 100 ? -12.951 -11.472 -1.023 1.00 97.81 100 PRO A O 1
ATOM 834 N N . GLN A 1 101 ? -11.405 -12.971 -0.348 1.00 97.12 101 GLN A N 1
ATOM 835 C CA . GLN A 1 101 ? -12.077 -13.480 0.848 1.00 97.12 101 GLN A CA 1
ATOM 836 C C . GLN A 1 101 ? -12.032 -12.531 2.056 1.00 97.12 101 GLN A C 1
ATOM 838 O O . GLN A 1 101 ? -12.820 -12.704 2.984 1.00 97.12 101 GLN A O 1
ATOM 843 N N . LEU A 1 102 ? -11.106 -11.565 2.084 1.00 98.00 102 LEU A N 1
ATOM 844 C CA . LEU A 1 102 ? -10.981 -10.608 3.188 1.00 98.00 102 LEU A CA 1
ATOM 845 C C . LEU A 1 102 ? -12.004 -9.469 3.052 1.00 98.00 102 LEU A C 1
ATOM 847 O O . LEU A 1 102 ? -12.353 -9.105 1.925 1.00 98.00 102 LEU A O 1
ATOM 851 N N . PRO A 1 103 ? -12.487 -8.885 4.167 1.00 97.38 103 PRO A N 1
ATOM 852 C CA . PRO A 1 103 ? -13.462 -7.800 4.122 1.00 97.38 103 PRO A CA 1
ATOM 853 C C . PRO A 1 103 ? -12.885 -6.560 3.428 1.00 97.38 103 PRO A C 1
ATOM 855 O O . PRO A 1 103 ? -11.718 -6.217 3.613 1.00 97.38 103 PRO A O 1
ATOM 858 N N . SER A 1 104 ? -13.707 -5.871 2.634 1.00 97.75 104 SER A N 1
ATOM 859 C CA . SER A 1 104 ? -13.314 -4.591 2.040 1.00 97.75 104 SER A CA 1
ATOM 860 C C . SER A 1 104 ? -13.323 -3.496 3.099 1.00 97.75 104 SER A C 1
ATOM 862 O O . SER A 1 104 ? -14.349 -3.266 3.736 1.00 97.75 104 SER A O 1
ATOM 864 N N . ARG A 1 105 ? -12.223 -2.743 3.208 1.00 97.56 105 ARG A N 1
ATOM 865 C CA . ARG A 1 105 ? -12.152 -1.523 4.030 1.00 97.56 105 ARG A CA 1
ATOM 866 C C . ARG A 1 105 ? -13.270 -0.530 3.694 1.00 97.56 105 ARG A C 1
ATOM 868 O O . ARG A 1 105 ? -13.802 0.119 4.586 1.00 97.56 105 ARG A O 1
ATOM 875 N N . LEU A 1 106 ? -13.680 -0.468 2.424 1.00 97.06 106 LEU A N 1
ATOM 876 C CA . LEU A 1 106 ? -14.742 0.417 1.933 1.00 97.06 106 LEU A CA 1
ATOM 877 C C . LEU A 1 106 ? -16.158 -0.020 2.347 1.00 97.06 106 LEU A C 1
ATOM 879 O O . LEU A 1 106 ? -17.107 0.740 2.169 1.00 97.06 106 LEU A O 1
ATOM 883 N N . GLN A 1 107 ? -16.318 -1.238 2.869 1.00 97.12 107 GLN A N 1
ATOM 884 C CA . GLN A 1 107 ? -17.595 -1.801 3.331 1.00 97.12 107 GLN A CA 1
ATOM 885 C C . GLN A 1 107 ? -17.549 -2.214 4.810 1.00 97.12 107 GLN A C 1
ATOM 887 O O . GLN A 1 107 ? -18.430 -2.929 5.296 1.00 97.12 107 GLN A O 1
ATOM 892 N N . SER A 1 108 ? -16.515 -1.775 5.521 1.00 97.75 108 SER A N 1
ATOM 893 C CA . SER A 1 108 ? -16.227 -2.161 6.894 1.00 97.75 108 SER A CA 1
ATOM 894 C C . SER A 1 108 ? -16.251 -0.964 7.830 1.00 97.75 108 SER A C 1
ATOM 896 O O . SER A 1 108 ? -16.114 0.185 7.415 1.00 97.75 108 SER A O 1
ATOM 898 N N . MET A 1 109 ? -16.404 -1.252 9.119 1.00 96.81 109 MET A N 1
ATOM 899 C CA . MET A 1 109 ? -16.010 -0.324 10.174 1.00 96.81 109 MET A CA 1
ATOM 900 C C . MET A 1 109 ? -14.631 -0.702 10.720 1.00 96.81 109 MET A C 1
ATOM 902 O O . MET A 1 109 ? -14.169 -1.831 10.533 1.00 96.81 109 MET A O 1
ATOM 906 N N . PHE A 1 110 ? -14.001 0.232 11.427 1.00 96.56 110 PHE A N 1
ATOM 907 C CA . PHE A 1 110 ? -12.693 0.038 12.046 1.00 96.56 110 PHE A CA 1
ATOM 908 C C . PHE A 1 110 ? -12.805 0.124 13.564 1.00 96.56 110 PHE A C 1
ATOM 910 O O . PHE A 1 110 ? -13.545 0.961 14.085 1.00 96.56 110 PHE A O 1
ATOM 917 N N . ALA A 1 111 ? -12.060 -0.722 14.268 1.00 96.62 111 ALA A N 1
ATOM 918 C CA . ALA A 1 111 ? -11.968 -0.693 15.722 1.00 96.62 111 ALA A CA 1
ATOM 919 C C . ALA A 1 111 ? -10.531 -0.935 16.199 1.00 96.62 111 ALA A C 1
ATOM 921 O O . ALA A 1 111 ? -9.710 -1.528 15.494 1.00 96.62 111 ALA A O 1
ATOM 922 N N . TRP A 1 112 ? -10.239 -0.489 17.418 1.00 96.50 112 TRP A N 1
ATOM 923 C CA . TRP A 1 112 ? -9.003 -0.832 18.118 1.00 96.50 112 TRP A CA 1
ATOM 924 C C . TRP A 1 112 ? -9.053 -2.287 18.586 1.00 96.50 112 TRP A C 1
ATOM 926 O O . TRP A 1 112 ? -10.097 -2.761 19.031 1.00 96.50 112 TRP A O 1
ATOM 936 N N . CYS A 1 113 ? -7.926 -2.998 18.503 1.00 95.31 113 CYS A N 1
ATOM 937 C CA . CYS A 1 113 ? -7.852 -4.393 18.955 1.00 95.31 113 CYS A CA 1
ATOM 938 C C . CYS A 1 113 ? -7.785 -4.523 20.481 1.00 95.31 113 CYS A C 1
ATOM 940 O O . CYS A 1 113 ? -8.039 -5.602 21.013 1.00 95.31 113 CYS A O 1
ATOM 942 N N . ASN A 1 114 ? -7.417 -3.448 21.184 1.00 93.75 114 ASN A N 1
ATOM 943 C CA . ASN A 1 114 ? -7.340 -3.426 22.636 1.00 93.75 114 ASN A CA 1
ATOM 944 C C . ASN A 1 114 ? -7.831 -2.076 23.197 1.00 93.75 114 ASN A C 1
ATOM 946 O O . ASN A 1 114 ? -7.834 -1.053 22.507 1.00 93.75 114 ASN A O 1
ATOM 950 N N . LEU A 1 115 ? -8.293 -2.104 24.448 1.00 95.31 115 LEU A N 1
ATOM 951 C CA . LEU A 1 115 ? -8.893 -0.952 25.121 1.00 95.31 115 LEU A CA 1
ATOM 952 C C . LEU A 1 115 ? -7.869 0.136 25.462 1.00 95.31 115 LEU A C 1
ATOM 954 O O . LEU A 1 115 ? -8.224 1.313 25.476 1.00 95.31 115 LEU A O 1
ATOM 958 N N . ASP A 1 116 ? -6.622 -0.239 25.732 1.00 95.25 116 ASP A N 1
ATOM 959 C CA . ASP A 1 116 ? -5.583 0.713 26.117 1.00 95.25 116 ASP A CA 1
ATOM 960 C C . ASP A 1 116 ? -5.186 1.599 24.930 1.00 95.25 116 ASP A C 1
ATOM 962 O O . ASP A 1 116 ? -5.147 2.815 25.092 1.00 95.25 116 ASP A O 1
ATOM 966 N N . ASP A 1 117 ? -5.058 1.047 23.718 1.00 94.12 117 ASP A N 1
ATOM 967 C CA . ASP A 1 117 ? -4.863 1.823 22.483 1.00 94.12 117 ASP A CA 1
ATOM 968 C C . ASP A 1 117 ? -6.038 2.782 22.236 1.00 94.12 117 ASP A C 1
ATOM 970 O O . ASP A 1 117 ? -5.852 3.937 21.843 1.00 94.12 117 ASP A O 1
ATOM 974 N N . ALA A 1 118 ? -7.270 2.313 22.472 1.00 95.50 118 ALA A N 1
ATOM 975 C CA . ALA A 1 118 ? -8.467 3.135 22.315 1.00 95.50 118 ALA A CA 1
ATOM 976 C C . ALA A 1 118 ? -8.486 4.299 23.317 1.00 95.50 118 ALA A C 1
ATOM 978 O O . ALA A 1 118 ? -8.852 5.420 22.955 1.00 95.50 118 ALA A O 1
ATOM 979 N N . ARG A 1 119 ? -8.072 4.045 24.565 1.00 96.12 119 ARG A N 1
ATOM 980 C CA . ARG A 1 119 ? -7.924 5.062 25.612 1.00 96.12 119 ARG A CA 1
ATOM 981 C C . ARG A 1 119 ? -6.808 6.036 25.283 1.00 96.12 119 ARG A C 1
ATOM 983 O O . ARG A 1 119 ? -7.066 7.227 25.317 1.00 96.12 119 ARG A O 1
ATOM 990 N N . GLU A 1 120 ? -5.628 5.561 24.893 1.00 95.00 120 GLU A N 1
ATOM 991 C CA . GLU A 1 120 ? -4.506 6.414 24.491 1.00 95.00 120 GLU A CA 1
ATOM 992 C C . GLU A 1 120 ? -4.918 7.351 23.349 1.00 95.00 120 GLU A C 1
ATOM 994 O O . GLU A 1 120 ? -4.689 8.562 23.408 1.00 95.00 120 GLU A O 1
ATOM 999 N N . PHE A 1 121 ? -5.604 6.816 22.334 1.00 92.94 121 PHE A N 1
ATOM 1000 C CA . PHE A 1 121 ? -6.131 7.628 21.247 1.00 92.94 121 PHE A CA 1
ATOM 1001 C C . PHE A 1 121 ? -7.167 8.645 21.744 1.00 92.94 121 PHE A C 1
ATOM 1003 O O . PHE A 1 121 ? -7.073 9.821 21.396 1.00 92.94 121 PHE A O 1
ATOM 1010 N N . ASN A 1 122 ? -8.114 8.247 22.596 1.00 94.94 122 ASN A N 1
ATOM 1011 C CA . ASN A 1 122 ? -9.098 9.168 23.172 1.00 94.94 122 ASN A CA 1
ATOM 1012 C C . ASN A 1 122 ? -8.446 10.271 24.029 1.00 94.94 122 ASN A C 1
ATOM 1014 O O . ASN A 1 122 ? -8.811 11.442 23.909 1.00 94.94 122 ASN A O 1
ATOM 1018 N N . SER A 1 123 ? -7.429 9.933 24.821 1.00 95.56 123 SER A N 1
ATOM 1019 C CA . SER A 1 123 ? -6.650 10.884 25.617 1.00 95.56 123 SER A CA 1
ATOM 1020 C C . SER A 1 123 ? -5.874 11.857 24.739 1.00 95.56 123 SER A C 1
ATOM 1022 O O . SER A 1 123 ? -5.853 13.054 25.025 1.00 95.56 123 SER A O 1
ATOM 1024 N N . SER A 1 124 ? -5.345 11.405 23.597 1.00 93.62 124 SER A N 1
ATOM 1025 C CA . SER A 1 124 ? -4.737 12.300 22.598 1.00 93.62 124 SER A CA 1
ATOM 1026 C C . SER A 1 124 ? -5.731 13.319 22.010 1.00 93.62 124 SER A C 1
ATOM 1028 O O . SER A 1 124 ? -5.326 14.382 21.539 1.00 93.62 124 SER A O 1
ATOM 1030 N N . LEU A 1 125 ? -7.036 13.030 22.090 1.00 93.00 125 LEU A N 1
ATOM 1031 C CA . LEU A 1 125 ? -8.139 13.911 21.690 1.00 93.00 125 LEU A CA 1
ATOM 1032 C C . LEU A 1 125 ? -8.743 14.703 22.873 1.00 93.00 125 LEU A C 1
ATOM 1034 O O . LEU A 1 125 ? -9.710 15.450 22.696 1.00 93.00 125 LEU A O 1
ATOM 1038 N N . GLY A 1 126 ? -8.173 14.573 24.075 1.00 94.06 126 GLY A N 1
ATOM 1039 C CA . GLY A 1 126 ? -8.598 15.272 25.289 1.00 94.06 126 GLY A CA 1
ATOM 1040 C C . GLY A 1 126 ? -9.731 14.599 26.070 1.00 94.06 126 GLY A C 1
ATOM 1041 O O . GLY A 1 126 ? -10.472 15.308 26.749 1.00 94.06 126 GLY A O 1
ATOM 1042 N N . ASP A 1 127 ? -9.892 13.275 25.947 1.00 90.56 127 ASP A N 1
ATOM 1043 C CA . ASP A 1 127 ? -10.819 12.434 26.731 1.00 90.56 127 ASP A CA 1
ATOM 1044 C C . ASP A 1 127 ? -12.305 12.824 26.617 1.00 90.56 127 ASP A C 1
ATOM 1046 O O . ASP A 1 127 ? -13.103 12.656 27.541 1.00 90.56 127 ASP A O 1
ATOM 1050 N N . LYS A 1 128 ? -12.708 13.366 25.463 1.00 90.75 128 LYS A N 1
ATOM 1051 C CA . LYS A 1 128 ? -14.086 13.841 25.230 1.00 90.75 128 LYS A CA 1
ATOM 1052 C C . LYS A 1 128 ? -14.996 12.798 24.593 1.00 90.75 128 LYS A C 1
ATOM 1054 O O . LYS A 1 128 ? -16.209 13.009 24.534 1.00 90.75 128 LYS A O 1
ATOM 1059 N N . HIS A 1 129 ? -14.439 11.705 24.080 1.00 93.88 129 HIS A N 1
ATOM 1060 C CA . HIS A 1 129 ? -15.190 10.727 23.303 1.00 93.88 129 HIS A CA 1
ATOM 1061 C C . HIS A 1 129 ? -15.520 9.493 24.144 1.00 93.88 129 HIS A C 1
ATOM 1063 O O . HIS A 1 129 ? -14.804 9.132 25.072 1.00 93.88 129 HIS A O 1
ATOM 1069 N N . SER A 1 130 ? -16.660 8.866 23.851 1.00 95.94 130 SER A N 1
ATOM 1070 C CA . SER A 1 130 ? -17.059 7.615 24.502 1.00 95.94 130 SER A CA 1
ATOM 1071 C C . SER A 1 130 ? -16.448 6.438 23.753 1.00 95.94 130 SER A C 1
ATOM 1073 O O . SER A 1 130 ? -16.472 6.432 22.523 1.00 95.94 130 SER A O 1
ATOM 1075 N N . ILE A 1 131 ? -15.945 5.448 24.485 1.00 97.06 131 ILE A N 1
ATOM 1076 C CA . ILE A 1 131 ? -15.458 4.192 23.916 1.00 97.06 131 ILE A CA 1
ATOM 1077 C C . ILE A 1 131 ? -16.588 3.168 24.035 1.00 97.06 131 ILE A C 1
ATOM 1079 O O . ILE A 1 131 ? -17.243 3.089 25.072 1.00 97.06 131 ILE A O 1
ATOM 1083 N N . PHE A 1 132 ? -16.846 2.423 22.964 1.00 97.75 132 PHE A N 1
ATOM 1084 C CA . PHE A 1 132 ? -17.846 1.358 22.941 1.00 97.75 132 PHE A CA 1
ATOM 1085 C C . PHE A 1 132 ? -17.201 0.040 22.534 1.00 97.75 132 PHE A C 1
ATOM 1087 O O . PHE A 1 132 ? -16.291 0.017 21.702 1.00 97.75 132 PHE A O 1
ATOM 1094 N N . GLU A 1 133 ? -17.710 -1.051 23.092 1.00 96.69 133 GLU A N 1
ATOM 1095 C CA . GLU A 1 133 ? -17.414 -2.402 22.629 1.00 96.69 133 GLU A CA 1
ATOM 1096 C C . GLU A 1 133 ? -18.043 -2.645 21.249 1.00 96.69 133 GLU A C 1
ATOM 1098 O O . GLU A 1 133 ? -19.081 -2.072 20.904 1.00 96.69 133 GLU A O 1
ATOM 1103 N N . VAL A 1 134 ? -17.430 -3.528 20.461 1.00 96.44 134 VAL A N 1
ATOM 1104 C CA . VAL A 1 134 ? -17.988 -4.008 19.192 1.00 96.44 134 VAL A CA 1
ATOM 1105 C C . VAL A 1 134 ? -17.989 -5.530 19.222 1.00 96.44 134 VAL A C 1
ATOM 1107 O O . VAL A 1 134 ? -16.936 -6.159 19.307 1.00 96.44 134 VAL A O 1
ATOM 1110 N N . GLU A 1 135 ? -19.175 -6.124 19.151 1.00 92.69 135 GLU A N 1
ATOM 1111 C CA . GLU A 1 135 ? -19.365 -7.570 19.157 1.00 92.69 135 GLU A CA 1
ATOM 1112 C C . GLU A 1 135 ? -19.426 -8.101 17.719 1.00 92.69 135 GLU A C 1
ATOM 1114 O O . GLU A 1 135 ? -20.328 -7.777 16.939 1.00 92.69 135 GLU A O 1
ATOM 1119 N N . ILE A 1 136 ? -18.456 -8.945 17.357 1.00 93.62 136 ILE A N 1
ATOM 1120 C CA . ILE A 1 136 ? -18.390 -9.606 16.052 1.00 93.62 136 ILE A CA 1
ATOM 1121 C C . ILE A 1 136 ? -17.739 -10.986 16.180 1.00 93.62 136 ILE A C 1
ATOM 1123 O O . ILE A 1 136 ? -16.892 -11.213 17.039 1.00 93.62 136 ILE A O 1
ATOM 1127 N N . LYS A 1 137 ? -18.122 -11.922 15.303 1.00 88.81 137 LYS A N 1
ATOM 1128 C CA . LYS A 1 137 ? -17.496 -13.253 15.245 1.00 88.81 137 LYS A CA 1
ATOM 1129 C C . LYS A 1 137 ? -16.119 -13.233 14.587 1.00 88.81 137 LYS A C 1
ATOM 1131 O O . LYS A 1 137 ? -15.217 -13.901 15.067 1.00 88.81 137 LYS A O 1
ATOM 1136 N N . ASN A 1 138 ? -15.987 -12.504 13.479 1.00 89.31 138 ASN A N 1
ATOM 1137 C CA . ASN A 1 138 ? -14.778 -12.476 12.664 1.00 89.31 138 ASN A CA 1
ATOM 1138 C C . ASN A 1 138 ? -14.466 -11.038 12.238 1.00 89.31 138 ASN A C 1
ATOM 1140 O O . ASN A 1 138 ? -15.347 -10.332 11.749 1.00 89.31 138 ASN A O 1
ATOM 1144 N N . ALA A 1 139 ? -13.202 -10.650 12.365 1.00 96.19 139 ALA A N 1
ATOM 1145 C CA . ALA A 1 139 ? -12.642 -9.413 11.839 1.00 96.19 139 ALA A CA 1
ATOM 1146 C C . ALA A 1 139 ? -11.278 -9.718 11.213 1.00 96.19 139 ALA A C 1
ATOM 1148 O O . ALA A 1 139 ? -10.598 -10.657 11.635 1.00 96.19 139 ALA A O 1
ATOM 1149 N N . PHE A 1 140 ? -10.873 -8.935 10.217 1.00 97.81 140 PHE A N 1
ATOM 1150 C CA . PHE A 1 140 ? -9.502 -8.991 9.722 1.00 97.81 140 PHE A CA 1
ATOM 1151 C C . PHE A 1 140 ? -8.634 -8.049 10.553 1.00 97.81 140 PHE A C 1
ATOM 1153 O O . PHE A 1 140 ? -8.951 -6.869 10.667 1.00 97.81 140 PHE A O 1
ATOM 1160 N N . ILE A 1 141 ? -7.561 -8.568 11.152 1.00 97.62 141 ILE A N 1
ATOM 1161 C CA . ILE A 1 141 ? -6.636 -7.760 11.949 1.00 97.62 141 ILE A CA 1
ATOM 1162 C C . ILE A 1 141 ? -5.470 -7.335 11.064 1.00 97.62 141 ILE A C 1
ATOM 1164 O O . ILE A 1 141 ? -4.720 -8.187 10.577 1.00 97.62 141 ILE A O 1
ATOM 1168 N N . ALA A 1 142 ? -5.295 -6.031 10.892 1.00 96.62 142 ALA A N 1
ATOM 1169 C CA . ALA A 1 142 ? -4.265 -5.448 10.043 1.00 96.62 142 ALA A CA 1
ATOM 1170 C C . ALA A 1 142 ? -3.331 -4.528 10.837 1.00 96.62 142 ALA A C 1
ATOM 1172 O O . ALA A 1 142 ? -3.679 -4.060 11.921 1.00 96.62 142 ALA A O 1
ATOM 1173 N N . ASP A 1 143 ? -2.144 -4.262 10.293 1.00 95.00 143 ASP A N 1
ATOM 1174 C CA . ASP A 1 143 ? -1.232 -3.242 10.814 1.00 95.00 143 ASP A CA 1
ATOM 1175 C C . ASP A 1 143 ? -1.462 -1.914 10.082 1.00 95.00 143 ASP A C 1
ATOM 1177 O O . ASP A 1 143 ? -1.157 -1.782 8.895 1.00 95.00 143 ASP A O 1
ATOM 1181 N N . GLN A 1 144 ? -1.964 -0.908 10.803 1.00 89.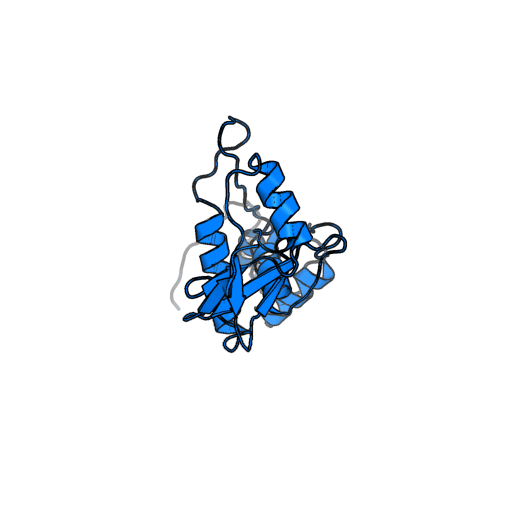62 144 GLN A N 1
ATOM 1182 C CA . GLN A 1 144 ? -2.218 0.440 10.285 1.00 89.62 144 GLN A CA 1
ATOM 1183 C C . GLN A 1 144 ? -0.952 1.095 9.723 1.00 89.62 144 GLN A C 1
ATOM 1185 O O . GLN A 1 144 ? -1.040 1.958 8.852 1.00 89.62 144 GLN A O 1
ATOM 1190 N N . LYS A 1 145 ? 0.240 0.698 10.189 1.00 87.12 145 LYS A N 1
ATOM 1191 C CA . LYS A 1 145 ? 1.501 1.263 9.690 1.00 87.12 145 LYS A CA 1
ATOM 1192 C C . LYS A 1 145 ? 1.844 0.836 8.266 1.00 87.12 145 LYS A C 1
ATOM 1194 O O . LYS A 1 145 ? 2.694 1.468 7.646 1.00 87.12 145 LYS A O 1
ATOM 1199 N N . LEU A 1 146 ? 1.166 -0.178 7.732 1.00 90.12 146 LEU A N 1
ATOM 1200 C CA . LEU A 1 146 ? 1.304 -0.601 6.340 1.00 90.12 146 LEU A CA 1
ATOM 1201 C C . LEU A 1 146 ? 0.353 0.156 5.393 1.00 90.12 146 LEU A C 1
ATOM 1203 O O . LEU A 1 146 ? 0.440 -0.004 4.180 1.00 90.12 146 LEU A O 1
ATOM 1207 N N . LEU A 1 147 ? -0.538 1.009 5.913 1.00 88.69 147 LEU A N 1
ATOM 1208 C CA . LEU A 1 147 ? -1.554 1.724 5.135 1.00 88.69 147 LEU A CA 1
ATOM 1209 C C . LEU A 1 147 ? -1.007 3.025 4.511 1.00 88.69 147 LEU A C 1
ATOM 1211 O O . LEU A 1 147 ? -1.481 4.127 4.790 1.00 88.69 147 LEU A O 1
ATOM 1215 N N . TYR A 1 148 ? 0.009 2.899 3.658 1.00 86.12 148 TYR A N 1
ATOM 1216 C CA . TYR A 1 148 ? 0.628 4.011 2.931 1.00 86.12 148 TYR A CA 1
ATOM 1217 C C . TYR A 1 148 ? 0.926 3.627 1.478 1.00 86.12 148 TYR A C 1
ATOM 1219 O O . TYR A 1 148 ? 1.036 2.450 1.137 1.00 86.12 148 TYR A O 1
ATOM 1227 N N . LEU A 1 149 ? 1.083 4.634 0.615 1.00 84.81 149 LEU A N 1
ATOM 1228 C CA . LEU A 1 149 ? 1.683 4.426 -0.703 1.00 84.81 149 LEU A CA 1
ATOM 1229 C C . LEU A 1 149 ? 3.199 4.266 -0.536 1.00 84.81 149 LEU A C 1
ATOM 1231 O O . LEU A 1 149 ? 3.812 4.979 0.260 1.00 84.81 149 LEU A O 1
ATOM 1235 N N . GLY A 1 150 ? 3.799 3.352 -1.294 1.00 78.50 150 GLY A N 1
ATOM 1236 C CA . GLY A 1 150 ? 5.253 3.245 -1.384 1.00 78.50 150 GLY A CA 1
ATOM 1237 C C . GLY A 1 150 ? 5.839 4.388 -2.217 1.00 78.50 150 GLY A C 1
ATOM 1238 O O . GLY A 1 150 ? 5.121 5.076 -2.944 1.00 78.50 150 GLY A O 1
ATOM 1239 N N . GLY A 1 151 ? 7.161 4.576 -2.151 1.00 77.38 151 GLY A N 1
ATOM 1240 C CA . GLY A 1 151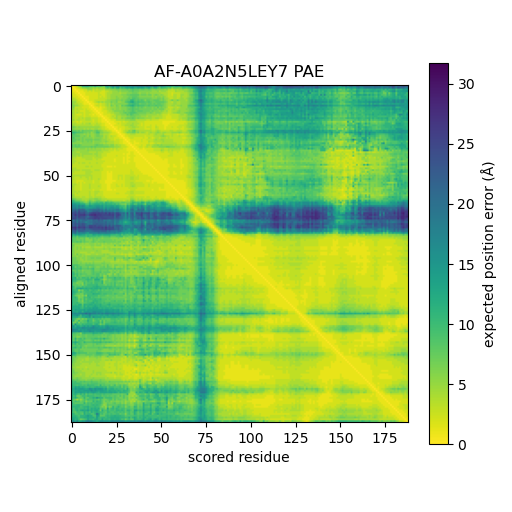 ? 7.854 5.642 -2.895 1.00 77.38 151 GLY A CA 1
ATOM 1241 C C . GLY A 1 151 ? 7.756 5.522 -4.425 1.00 77.38 151 GLY A C 1
ATOM 1242 O O . GLY A 1 151 ? 8.016 6.489 -5.136 1.00 77.38 151 GLY A O 1
ATOM 1243 N N . SER A 1 152 ? 7.344 4.357 -4.926 1.00 81.00 152 SER A N 1
ATOM 1244 C CA . SER A 1 152 ? 7.076 4.043 -6.331 1.00 81.00 152 SER A CA 1
ATOM 1245 C C . SER A 1 152 ? 5.788 3.217 -6.457 1.00 81.00 152 SER A C 1
ATOM 1247 O O . SER A 1 152 ? 5.203 2.774 -5.459 1.00 81.00 152 SER A O 1
ATOM 1249 N N . VAL A 1 153 ? 5.334 2.977 -7.691 1.00 89.00 153 VAL A N 1
ATOM 1250 C CA . VAL A 1 153 ? 4.142 2.151 -7.946 1.00 89.00 153 VAL A CA 1
ATOM 1251 C C . VAL A 1 153 ? 4.355 0.713 -7.465 1.00 89.00 153 VAL A C 1
ATOM 1253 O O . VAL A 1 153 ? 3.472 0.165 -6.806 1.00 89.00 153 VAL A O 1
ATOM 1256 N N . ILE A 1 154 ? 5.529 0.118 -7.712 1.00 89.38 154 ILE A N 1
ATOM 1257 C CA . ILE A 1 154 ? 5.812 -1.237 -7.216 1.00 89.38 154 ILE A CA 1
ATOM 1258 C C . ILE A 1 154 ? 5.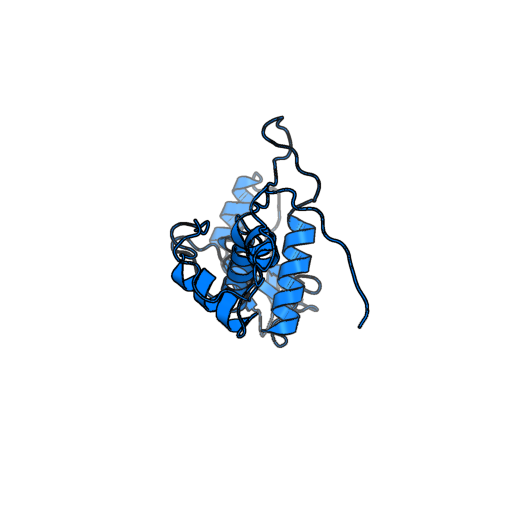841 -1.298 -5.686 1.00 89.38 154 ILE A C 1
ATOM 1260 O O . ILE A 1 154 ? 5.225 -2.189 -5.107 1.00 89.38 154 ILE A O 1
ATOM 1264 N N . GLY A 1 155 ? 6.450 -0.304 -5.030 1.00 87.25 155 GLY A N 1
ATOM 1265 C CA . GLY A 1 155 ? 6.439 -0.214 -3.570 1.00 87.25 155 GLY A CA 1
ATOM 1266 C C . GLY A 1 155 ? 5.019 -0.079 -3.021 1.00 87.25 155 GLY A C 1
ATOM 1267 O O . GLY A 1 155 ? 4.679 -0.687 -2.016 1.00 87.25 155 GLY A O 1
ATOM 1268 N N . THR A 1 156 ? 4.143 0.652 -3.714 1.00 90.62 156 THR A N 1
ATOM 1269 C CA . THR A 1 156 ? 2.725 0.759 -3.339 1.00 90.62 156 THR A CA 1
ATOM 1270 C C . THR A 1 156 ? 2.002 -0.585 -3.410 1.00 90.62 156 THR A C 1
ATOM 1272 O O . THR A 1 156 ? 1.222 -0.905 -2.513 1.00 90.62 156 THR A O 1
ATOM 1275 N N . TYR A 1 157 ? 2.252 -1.382 -4.451 1.00 94.19 157 TYR A N 1
ATOM 1276 C CA . TYR A 1 157 ? 1.672 -2.722 -4.545 1.00 94.19 157 TYR A CA 1
ATOM 1277 C C . TYR A 1 157 ? 2.171 -3.640 -3.434 1.00 94.19 157 TYR A C 1
ATOM 1279 O O . TYR A 1 157 ? 1.373 -4.413 -2.906 1.00 94.19 157 TYR A O 1
ATOM 1287 N N . GLU A 1 158 ? 3.443 -3.528 -3.052 1.00 94.00 158 GLU A N 1
ATOM 1288 C CA . GLU A 1 158 ? 3.990 -4.338 -1.967 1.00 94.00 158 GLU A CA 1
ATOM 1289 C C . GLU A 1 158 ? 3.433 -3.930 -0.598 1.00 94.00 158 GLU A C 1
ATOM 1291 O O . GLU A 1 158 ? 2.980 -4.790 0.152 1.00 94.00 158 GLU A O 1
ATOM 1296 N N . MET A 1 159 ? 3.326 -2.628 -0.304 1.00 91.94 159 MET A N 1
ATOM 1297 C CA . MET A 1 159 ? 2.669 -2.133 0.918 1.00 91.94 159 MET A CA 1
ATOM 1298 C C . MET A 1 159 ? 1.234 -2.673 1.051 1.00 91.94 159 MET A C 1
ATOM 1300 O O . MET A 1 159 ? 0.850 -3.187 2.104 1.00 91.94 159 MET A O 1
ATOM 1304 N N . ALA A 1 160 ? 0.455 -2.618 -0.036 1.00 95.94 160 ALA A N 1
ATOM 1305 C CA . ALA A 1 160 ? -0.910 -3.139 -0.069 1.00 95.94 160 ALA A CA 1
ATOM 1306 C C . ALA A 1 160 ? -0.961 -4.661 0.132 1.00 95.94 160 ALA A C 1
ATOM 1308 O O . ALA A 1 160 ? -1.818 -5.163 0.863 1.00 95.94 160 ALA A O 1
ATOM 1309 N N . ARG A 1 161 ? -0.044 -5.405 -0.496 1.00 97.06 161 ARG A N 1
ATOM 1310 C CA . ARG A 1 161 ? 0.045 -6.860 -0.349 1.00 97.06 161 ARG A CA 1
ATOM 1311 C C . ARG A 1 161 ? 0.399 -7.251 1.085 1.00 97.06 161 ARG A C 1
ATOM 1313 O O . ARG A 1 161 ? -0.307 -8.081 1.654 1.00 97.06 161 ARG A O 1
ATOM 1320 N N . LYS A 1 162 ? 1.419 -6.630 1.690 1.00 95.94 162 LYS A N 1
ATOM 1321 C CA . LYS A 1 162 ? 1.805 -6.877 3.091 1.00 95.94 162 LYS A CA 1
ATOM 1322 C C . LYS A 1 162 ? 0.640 -6.588 4.035 1.00 95.94 162 LYS A C 1
ATOM 1324 O O . LYS A 1 162 ? 0.278 -7.456 4.828 1.00 95.94 162 LYS A O 1
ATOM 1329 N N . TYR A 1 163 ? -0.040 -5.450 3.862 1.00 97.06 163 TYR A N 1
ATOM 1330 C CA . TYR A 1 163 ? -1.241 -5.117 4.635 1.00 97.06 163 TYR A CA 1
ATOM 1331 C C . TYR A 1 163 ? -2.300 -6.231 4.584 1.00 97.06 163 TYR A C 1
ATOM 1333 O O . TYR A 1 163 ? -2.754 -6.685 5.633 1.00 97.06 163 TYR A O 1
ATOM 1341 N N . TRP A 1 164 ? -2.665 -6.713 3.390 1.00 98.31 164 TRP A N 1
ATOM 1342 C CA . TRP A 1 164 ? -3.713 -7.731 3.231 1.00 98.31 164 TRP A CA 1
ATOM 1343 C C . TRP A 1 164 ? -3.278 -9.157 3.570 1.00 98.31 164 TRP A C 1
ATOM 1345 O O . TRP A 1 164 ? -4.106 -9.963 3.984 1.00 98.31 164 TRP A O 1
ATOM 1355 N N . SER A 1 165 ? -1.992 -9.474 3.449 1.00 97.12 165 SER A N 1
ATOM 1356 C CA . SER A 1 165 ? -1.454 -10.780 3.845 1.00 97.12 165 SER A CA 1
ATOM 1357 C C . SER A 1 165 ? -1.461 -11.005 5.362 1.00 97.12 165 SER A C 1
ATOM 1359 O O . SER A 1 165 ? -1.400 -12.148 5.811 1.00 97.12 165 SER A O 1
ATOM 1361 N N . GLY A 1 166 ? -1.590 -9.930 6.148 1.00 95.62 166 GLY A N 1
ATOM 1362 C CA . GLY A 1 166 ? -1.510 -9.983 7.605 1.00 95.62 166 GLY A CA 1
ATOM 1363 C C . GLY A 1 166 ? -0.093 -9.806 8.155 1.00 95.62 166 GLY A C 1
ATOM 1364 O O . GLY A 1 166 ? 0.100 -10.004 9.356 1.00 95.62 166 GLY A O 1
ATOM 1365 N N . ASP A 1 167 ? 0.866 -9.391 7.323 1.00 95.62 167 ASP A N 1
ATOM 1366 C CA . ASP A 1 167 ? 2.216 -9.029 7.758 1.00 95.62 167 ASP A CA 1
ATOM 1367 C C . ASP A 1 167 ? 2.190 -7.891 8.795 1.00 95.62 167 ASP A C 1
ATOM 1369 O O . ASP A 1 167 ? 1.192 -7.176 8.979 1.00 95.62 167 ASP A O 1
ATOM 1373 N N . ARG A 1 168 ? 3.301 -7.747 9.522 1.00 93.69 168 ARG A N 1
ATOM 1374 C CA . ARG A 1 168 ? 3.460 -6.790 10.622 1.00 93.69 168 ARG A CA 1
ATOM 1375 C C . ARG A 1 168 ? 4.781 -6.053 10.493 1.00 93.69 168 ARG A C 1
ATOM 1377 O O . ARG A 1 168 ? 5.818 -6.678 10.296 1.00 93.69 168 ARG A O 1
ATOM 1384 N N . SER A 1 169 ? 4.739 -4.736 10.664 1.00 87.62 169 SER A N 1
ATOM 1385 C CA . SER A 1 169 ? 5.946 -3.943 10.892 1.00 87.62 169 SER A CA 1
ATOM 1386 C C . SER A 1 169 ? 6.485 -4.179 12.308 1.00 87.62 169 SER A C 1
ATOM 1388 O O . SER A 1 169 ? 5.738 -4.553 13.216 1.00 87.62 169 SER A O 1
ATOM 1390 N N . ASN A 1 170 ? 7.772 -3.894 12.533 1.00 82.94 170 ASN A N 1
ATOM 1391 C CA . ASN A 1 170 ? 8.419 -4.065 13.844 1.00 82.94 170 ASN A CA 1
ATOM 1392 C C . ASN A 1 170 ? 7.698 -3.326 14.990 1.00 82.94 170 ASN A C 1
ATOM 1394 O O . ASN A 1 170 ? 7.692 -3.793 16.124 1.00 82.94 170 ASN A O 1
ATOM 1398 N N . ASN A 1 171 ? 7.069 -2.185 14.694 1.00 84.69 171 ASN A N 1
ATOM 1399 C CA . ASN A 1 171 ? 6.342 -1.358 15.660 1.00 84.69 171 ASN A CA 1
ATOM 1400 C C . ASN A 1 171 ? 4.855 -1.270 15.293 1.00 84.69 171 ASN A C 1
ATOM 1402 O O . ASN A 1 171 ? 4.326 -0.159 15.188 1.00 84.69 171 ASN A O 1
ATOM 1406 N N . CYS A 1 172 ? 4.222 -2.413 15.022 1.00 89.31 172 CYS A N 1
ATOM 1407 C CA . CYS A 1 172 ? 2.859 -2.478 14.499 1.00 89.31 172 CYS A CA 1
ATOM 1408 C C . CYS A 1 172 ? 1.835 -1.705 15.344 1.00 89.31 172 CYS A C 1
ATOM 1410 O O . CYS A 1 172 ? 1.952 -1.598 16.566 1.00 89.31 172 CYS A O 1
ATOM 1412 N N . LYS A 1 173 ? 0.812 -1.167 14.673 1.00 90.56 173 LYS A N 1
ATOM 1413 C CA . LYS A 1 173 ? -0.352 -0.546 15.313 1.00 90.56 173 LYS A CA 1
ATOM 1414 C C . LYS A 1 173 ? -1.609 -1.204 14.764 1.00 90.56 173 LYS A C 1
ATOM 1416 O O . LYS A 1 173 ? -1.982 -0.964 13.620 1.00 90.56 173 LYS A O 1
ATOM 1421 N N . LEU A 1 174 ? -2.221 -2.082 15.553 1.00 96.06 174 LEU A N 1
ATOM 1422 C CA . LEU A 1 174 ? -3.256 -2.981 15.050 1.00 96.06 174 LEU A CA 1
ATOM 1423 C C . LEU A 1 174 ? -4.617 -2.286 14.898 1.00 96.06 174 LEU A C 1
ATOM 1425 O O . LEU A 1 174 ? -5.057 -1.532 15.763 1.00 96.06 174 LEU A O 1
ATOM 1429 N N . GLU A 1 175 ? -5.319 -2.594 13.813 1.00 95.75 175 GLU A N 1
ATOM 1430 C CA . GLU A 1 175 ? -6.742 -2.297 13.618 1.00 95.75 175 GLU A CA 1
ATOM 1431 C C . GLU A 1 175 ? -7.526 -3.571 13.320 1.00 95.75 175 GLU A C 1
ATOM 1433 O O . GLU A 1 175 ? -7.037 -4.480 12.649 1.00 95.75 175 GLU A O 1
ATOM 1438 N N . ALA A 1 176 ? -8.774 -3.604 13.775 1.00 97.75 176 ALA A N 1
ATOM 1439 C CA . ALA A 1 176 ? -9.759 -4.571 13.331 1.00 97.75 176 ALA A CA 1
ATOM 1440 C C . ALA A 1 176 ? -10.580 -3.970 12.182 1.00 97.75 176 ALA A C 1
ATOM 1442 O O . ALA A 1 176 ? -11.285 -2.978 12.371 1.00 97.75 176 ALA A O 1
ATOM 1443 N N . VAL A 1 177 ? -10.515 -4.593 11.005 1.00 98.06 177 VAL A N 1
ATOM 1444 C CA . VAL A 1 177 ? -11.387 -4.331 9.854 1.00 98.06 177 VAL A CA 1
ATOM 1445 C C . VAL A 1 177 ? -12.596 -5.256 9.964 1.00 98.06 177 VAL A C 1
ATOM 1447 O O . VAL A 1 177 ? -12.504 -6.471 9.750 1.00 98.06 177 VAL A O 1
ATOM 1450 N N . ILE A 1 178 ? -13.730 -4.683 10.359 1.00 97.88 178 ILE A N 1
ATOM 1451 C CA . ILE A 1 178 ? -14.933 -5.418 10.754 1.00 97.88 178 ILE A CA 1
ATOM 1452 C C . ILE A 1 178 ? -15.960 -5.342 9.616 1.00 97.88 178 ILE A C 1
ATOM 1454 O O . ILE A 1 178 ? -16.407 -4.240 9.280 1.00 97.88 178 ILE A O 1
ATOM 1458 N N . PRO A 1 179 ? -16.346 -6.468 8.984 1.00 96.81 179 PRO A N 1
ATOM 1459 C CA . PRO A 1 179 ? -17.423 -6.462 7.997 1.00 96.81 179 PRO A CA 1
ATOM 1460 C C . PRO A 1 179 ? -18.743 -6.041 8.647 1.00 96.81 179 PRO A C 1
ATOM 1462 O O . PRO A 1 179 ? -19.060 -6.459 9.759 1.00 96.81 179 PRO A O 1
ATOM 1465 N N . LEU A 1 180 ? -19.517 -5.218 7.940 1.00 95.56 180 LEU A N 1
ATOM 1466 C CA . LEU A 1 180 ? -20.839 -4.798 8.393 1.00 95.56 180 LEU A CA 1
ATOM 1467 C C . LEU A 1 180 ? -21.922 -5.814 7.978 1.00 95.56 180 LEU A C 1
ATOM 1469 O O . LEU A 1 180 ? -21.800 -6.439 6.921 1.00 95.56 180 LEU A O 1
ATOM 1473 N N . PRO A 1 181 ? -23.009 -5.956 8.763 1.00 95.62 181 PRO A N 1
ATOM 1474 C CA . PRO A 1 181 ? -23.314 -5.230 10.003 1.00 95.62 181 PRO A CA 1
ATOM 1475 C C . PRO A 1 181 ? -22.529 -5.739 11.229 1.00 95.62 181 PRO A C 1
ATOM 1477 O O . PRO A 1 181 ? -22.187 -6.915 11.306 1.00 95.62 181 PRO A O 1
ATOM 1480 N N . ALA A 1 182 ? -22.310 -4.857 12.211 1.00 95.56 182 ALA A N 1
ATOM 1481 C CA . ALA A 1 182 ? -21.704 -5.168 13.511 1.00 95.56 182 ALA A CA 1
ATOM 1482 C C . ALA A 1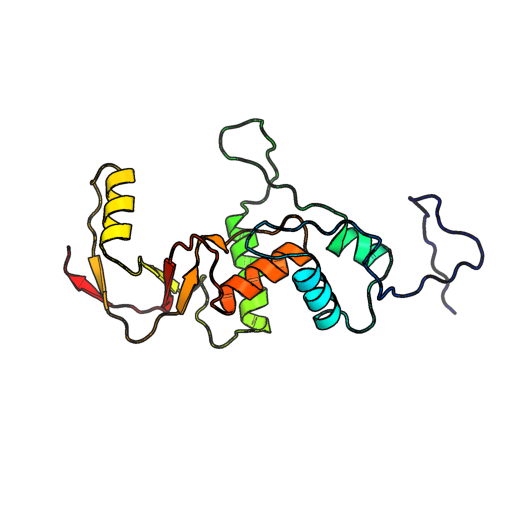 182 ? -22.609 -4.698 14.665 1.00 95.56 182 ALA A C 1
ATOM 1484 O O . ALA A 1 182 ? -23.401 -3.769 14.488 1.00 95.56 182 ALA A O 1
ATOM 1485 N N . VAL A 1 183 ? -22.504 -5.337 15.835 1.00 96.56 183 VAL A N 1
ATOM 1486 C CA . VAL A 1 183 ? -23.293 -4.990 17.030 1.00 96.56 183 VAL A CA 1
ATOM 1487 C C . VAL A 1 183 ? -22.441 -4.137 17.965 1.00 96.56 183 VAL A C 1
ATOM 1489 O O . VAL A 1 183 ? -21.319 -4.507 18.295 1.00 96.56 183 VAL A O 1
ATOM 1492 N N . ILE A 1 184 ? -22.969 -2.988 18.385 1.00 97.25 184 ILE A N 1
ATOM 1493 C CA . ILE A 1 184 ? -22.309 -2.115 19.361 1.00 97.25 184 ILE A CA 1
ATOM 1494 C C . ILE A 1 184 ? -22.710 -2.564 20.768 1.00 97.25 184 ILE A C 1
ATOM 1496 O O . ILE A 1 184 ? -23.902 -2.654 21.064 1.00 97.25 184 ILE A O 1
ATOM 1500 N N . GLY A 1 185 ? -21.710 -2.863 21.595 1.00 95.19 185 GLY A N 1
ATOM 1501 C CA . GLY A 1 185 ? -21.863 -3.333 22.969 1.00 95.19 185 GLY A CA 1
ATOM 1502 C C . GLY A 1 185 ? -21.866 -2.195 23.991 1.00 95.19 185 GLY A C 1
ATOM 1503 O O . GLY A 1 185 ? -22.349 -1.088 23.726 1.00 95.19 185 GLY A O 1
ATOM 1504 N N . ASN A 1 186 ? -21.335 -2.464 25.186 1.00 96.38 186 ASN A N 1
ATO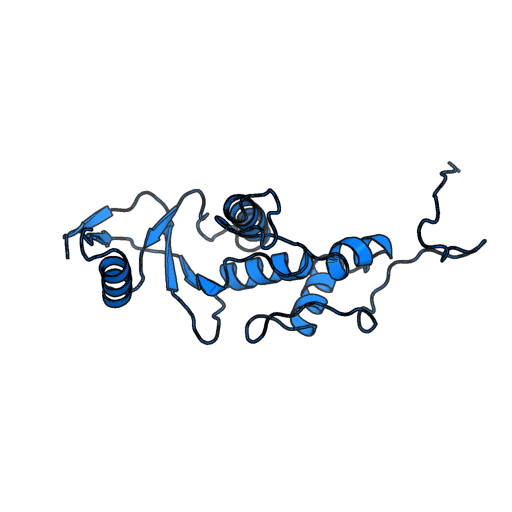M 1505 C CA . ASN A 1 186 ? -21.375 -1.505 26.285 1.00 96.38 186 ASN A CA 1
ATOM 1506 C C . ASN A 1 186 ? -20.445 -0.314 26.042 1.00 96.38 186 ASN A C 1
ATOM 1508 O O . ASN A 1 186 ? -19.450 -0.396 25.320 1.00 96.38 186 ASN A O 1
ATOM 1512 N N . LYS A 1 187 ? -20.757 0.801 26.704 1.00 95.81 187 LYS A N 1
ATOM 1513 C CA . LYS A 1 187 ? -19.823 1.915 26.854 1.00 95.81 187 LYS A CA 1
ATOM 1514 C C . LYS A 1 187 ? -18.800 1.57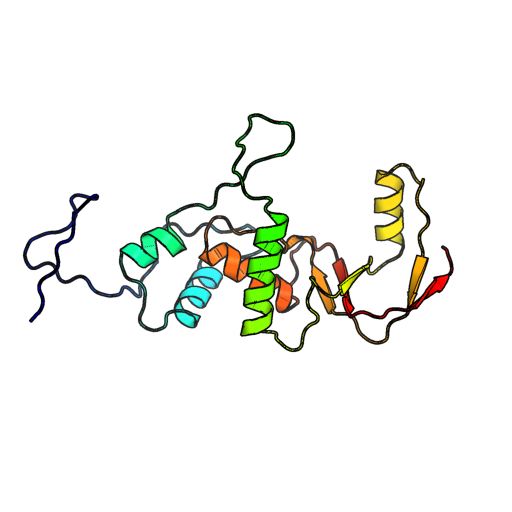6 27.943 1.00 95.81 187 LYS A C 1
ATOM 1516 O O . LYS A 1 187 ? -19.202 1.135 29.020 1.00 95.81 187 LYS A O 1
ATOM 1521 N N . VAL A 1 188 ? -17.522 1.836 27.669 1.00 91.62 188 VAL A N 1
ATOM 1522 C CA . VAL A 1 188 ? -16.368 1.552 28.546 1.00 91.62 188 VAL A CA 1
ATOM 1523 C C . VAL A 1 188 ? -15.659 2.836 28.960 1.00 91.62 188 VAL A C 1
ATOM 1525 O O . VAL A 1 188 ? -15.692 3.815 28.175 1.00 91.62 188 VAL A O 1
#

Solvent-accessi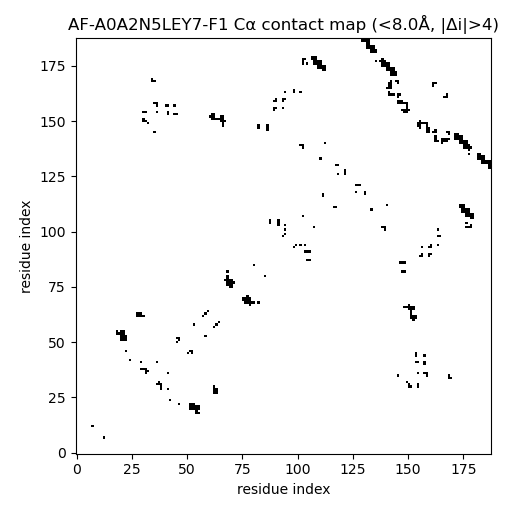ble surface area (backbone atoms only — not comparable to full-atom values): 11540 Å² total; per-residue (Å²): 132,91,85,84,87,84,79,73,89,78,78,78,78,58,91,89,62,81,92,58,62,41,83,79,61,87,93,50,81,63,70,61,43,90,77,75,45,49,64,66,59,47,49,55,51,45,47,73,77,34,77,80,34,35,40,72,66,47,44,42,60,37,48,64,41,68,60,74,75,48,49,94,96,49,90,58,58,73,54,88,65,69,58,62,67,53,43,54,52,52,36,49,53,50,33,61,74,77,40,65,88,56,71,54,75,93,63,32,51,78,44,64,78,46,69,64,64,47,46,53,54,33,51,76,69,67,62,78,70,86,46,65,42,74,54,72,95,71,61,50,66,30,24,58,80,37,77,50,74,29,55,15,55,50,34,25,54,49,27,35,47,40,31,75,73,52,47,72,47,92,81,56,43,62,32,27,43,28,52,64,86,72,46,77,54,59,78,104